Protein AF-Q1DFE3-F1 (afdb_monomer_lite)

pLDDT: mean 76.82, std 16.21, range [37.03, 97.44]

Radius of gyration: 37.81 Å; chains: 1; bounding box: 111×47×128 Å

Structure (mmCIF, N/CA/C/O backbone):
data_AF-Q1DFE3-F1
#
_entry.id   AF-Q1DFE3-F1
#
loop_
_atom_site.group_PDB
_atom_site.id
_atom_site.type_symbol
_atom_site.label_atom_id
_atom_site.label_alt_id
_atom_site.label_comp_id
_atom_site.label_asym_id
_atom_site.label_entity_id
_atom_site.label_seq_id
_atom_site.pdbx_PDB_ins_code
_atom_site.Cartn_x
_atom_site.Cartn_y
_atom_site.Cartn_z
_atom_site.occupancy
_atom_site.B_iso_or_equiv
_atom_site.auth_seq_id
_atom_site.auth_comp_id
_atom_site.auth_asym_id
_atom_site.auth_atom_id
_atom_site.pdbx_PDB_model_num
ATOM 1 N N . MET A 1 1 ? -80.113 33.475 77.892 1.00 47.50 1 MET A N 1
ATOM 2 C CA . MET A 1 1 ? -80.049 32.422 76.856 1.00 47.50 1 MET A CA 1
ATOM 3 C C . MET A 1 1 ? -79.658 33.087 75.543 1.00 47.50 1 MET A C 1
ATOM 5 O O . MET A 1 1 ? -80.508 33.726 74.956 1.00 47.50 1 MET A O 1
ATOM 9 N N . HIS A 1 2 ? -78.386 33.044 75.147 1.00 43.12 2 HIS A N 1
ATOM 10 C CA . HIS A 1 2 ? -77.943 32.973 73.747 1.00 43.12 2 HIS A CA 1
ATOM 11 C C . HIS A 1 2 ? -76.427 32.764 73.734 1.00 43.12 2 HIS A C 1
ATOM 13 O O . HIS A 1 2 ? -75.694 33.300 74.560 1.00 43.12 2 HIS A O 1
ATOM 19 N N . ARG A 1 3 ? -76.026 31.830 72.880 1.00 50.91 3 ARG A N 1
ATOM 20 C CA . ARG A 1 3 ? -74.822 31.005 72.931 1.00 50.91 3 ARG A CA 1
ATOM 21 C C . ARG A 1 3 ? -73.792 31.596 71.971 1.00 50.91 3 ARG A C 1
ATOM 23 O O . ARG A 1 3 ? -74.141 31.882 70.831 1.00 50.91 3 ARG A O 1
ATOM 30 N N . ALA A 1 4 ? -72.559 31.765 72.438 1.00 48.97 4 ALA A N 1
ATOM 31 C CA . ALA A 1 4 ? -71.426 32.191 71.627 1.00 48.97 4 ALA A CA 1
ATOM 32 C C . ALA A 1 4 ? -71.089 31.136 70.558 1.00 48.97 4 ALA A C 1
ATOM 34 O O . ALA A 1 4 ? -70.939 29.955 70.874 1.00 48.97 4 ALA A O 1
ATOM 35 N N . THR A 1 5 ? -70.965 31.570 69.305 1.00 55.56 5 THR A N 1
ATOM 36 C CA . THR A 1 5 ? -70.417 30.797 68.185 1.00 55.56 5 THR A CA 1
ATOM 37 C C . THR A 1 5 ? -68.931 31.115 68.058 1.00 55.56 5 THR A C 1
ATOM 39 O O . THR A 1 5 ? -68.564 32.226 67.684 1.00 55.56 5 THR A O 1
ATOM 42 N N . GLY A 1 6 ? -68.086 30.151 68.426 1.00 50.94 6 GLY A N 1
ATOM 43 C CA . GLY A 1 6 ? -66.645 30.193 68.195 1.00 50.94 6 GLY A CA 1
ATOM 44 C C . GLY A 1 6 ? -66.319 29.741 66.774 1.00 50.94 6 GLY A C 1
ATOM 45 O O . GLY A 1 6 ? -66.722 28.657 66.357 1.00 50.94 6 GLY A O 1
ATOM 46 N N . GLU A 1 7 ? -65.601 30.589 66.047 1.00 59.41 7 GLU A N 1
ATOM 47 C CA . GLU A 1 7 ? -65.085 30.355 64.702 1.00 59.41 7 GLU A CA 1
ATOM 48 C C . GLU A 1 7 ? -63.714 29.669 64.817 1.00 59.41 7 GLU A C 1
ATOM 50 O O . GLU A 1 7 ? -62.702 30.297 65.133 1.00 59.41 7 GLU A O 1
ATOM 55 N N . GLY A 1 8 ? -63.699 28.346 64.647 1.00 52.94 8 GLY A N 1
ATOM 56 C CA . GLY A 1 8 ? -62.481 27.544 64.571 1.00 52.94 8 GLY A CA 1
ATOM 57 C C . GLY A 1 8 ? -61.892 27.620 63.166 1.00 52.94 8 GLY A C 1
ATOM 58 O O . GLY A 1 8 ? -62.480 27.111 62.217 1.00 52.94 8 GLY A O 1
ATOM 59 N N . ARG A 1 9 ? -60.733 28.270 63.028 1.00 56.44 9 ARG A N 1
ATOM 60 C CA . ARG A 1 9 ? -59.886 28.171 61.835 1.00 56.44 9 ARG A CA 1
ATOM 61 C C . ARG A 1 9 ? -59.002 26.939 61.970 1.00 56.44 9 ARG A C 1
ATOM 63 O O . ARG A 1 9 ? -57.986 26.984 62.662 1.00 56.44 9 ARG A O 1
ATOM 70 N N . ASP A 1 10 ? -59.390 25.868 61.293 1.00 57.12 10 ASP A N 1
ATOM 71 C CA . ASP A 1 10 ? -58.549 24.692 61.118 1.00 57.12 10 ASP A CA 1
ATOM 72 C C . ASP A 1 10 ? -57.367 25.052 60.209 1.00 57.12 10 ASP A C 1
ATOM 74 O O . ASP A 1 10 ? -57.506 25.357 59.024 1.00 57.12 10 ASP A O 1
ATOM 78 N N . MET A 1 11 ? -56.178 25.083 60.808 1.00 58.53 11 MET A N 1
ATOM 79 C CA . MET A 1 11 ? -54.912 25.249 60.111 1.00 58.53 11 MET A CA 1
ATOM 80 C C . MET A 1 11 ? -54.560 23.916 59.445 1.00 58.53 11 MET A C 1
ATOM 82 O O . MET A 1 11 ? -53.974 23.026 60.061 1.00 58.53 11 MET A O 1
ATOM 86 N N . GLU A 1 12 ? -54.950 23.780 58.181 1.00 58.91 12 GLU A N 1
ATOM 87 C CA . GLU A 1 12 ? -54.598 22.659 57.315 1.00 58.91 12 GLU A CA 1
ATOM 88 C C . GLU A 1 12 ? -53.077 22.667 57.069 1.00 58.91 12 GLU A C 1
ATOM 90 O O . GLU A 1 12 ? -52.531 23.406 56.246 1.00 58.91 12 GLU A O 1
ATOM 95 N N . LEU A 1 13 ? -52.358 21.878 57.870 1.00 57.94 13 LEU A N 1
ATOM 96 C CA . LEU A 1 13 ? -50.926 21.632 57.732 1.00 57.94 13 LEU A CA 1
ATOM 97 C C . LEU A 1 13 ? -50.662 20.912 56.406 1.00 57.94 13 LEU A C 1
ATOM 99 O O . LEU A 1 13 ? -50.731 19.690 56.325 1.00 57.94 13 LEU A O 1
ATOM 103 N N . SER A 1 14 ? -50.328 21.688 55.374 1.00 58.38 14 SER A N 1
ATOM 104 C CA . SER A 1 14 ? -49.888 21.195 54.067 1.00 58.38 14 SER A CA 1
ATOM 105 C C . SER A 1 14 ? -48.695 20.225 54.212 1.00 58.38 14 SER A C 1
ATOM 107 O O . SER A 1 14 ? -47.586 20.653 54.564 1.00 58.38 14 SER A O 1
ATOM 109 N N . PRO A 1 15 ? -48.859 18.918 53.927 1.00 56.59 15 PRO A N 1
ATOM 110 C CA . PRO A 1 15 ? -47.791 17.934 54.043 1.00 56.59 15 PRO A CA 1
ATOM 111 C C . PRO A 1 15 ? -46.966 17.917 52.747 1.00 56.59 15 PRO A C 1
ATOM 113 O O . PRO A 1 15 ? -46.983 16.946 52.003 1.00 56.59 15 PRO A O 1
ATOM 116 N N . SER A 1 16 ? -46.257 19.006 52.435 1.00 57.22 16 SER A N 1
ATOM 117 C CA . SER A 1 16 ? -45.596 19.159 51.120 1.00 57.22 16 SER A CA 1
ATOM 118 C C . SER A 1 16 ? -44.054 19.108 51.147 1.00 57.22 16 SER A C 1
ATOM 120 O O . SER A 1 16 ? -43.412 18.934 50.117 1.00 57.22 16 SER A O 1
ATOM 122 N N . ARG A 1 17 ? -43.396 19.184 52.316 1.00 54.97 17 ARG A N 1
ATOM 123 C CA . ARG A 1 17 ? -41.919 19.335 52.364 1.00 54.97 17 ARG A CA 1
ATOM 124 C C . ARG A 1 17 ? -41.094 18.057 52.565 1.00 54.97 17 ARG A C 1
ATOM 126 O O . ARG A 1 17 ? -39.902 18.072 52.265 1.00 54.97 17 ARG A O 1
ATOM 133 N N . ARG A 1 18 ? -41.664 16.955 53.070 1.00 53.88 18 ARG A N 1
ATOM 134 C CA . ARG A 1 18 ? -40.893 15.714 53.338 1.00 53.88 18 ARG A CA 1
ATOM 135 C C . ARG A 1 18 ? -40.713 14.828 52.101 1.00 53.88 18 ARG A C 1
ATOM 137 O O . ARG A 1 18 ? -39.671 14.199 51.965 1.00 53.88 18 ARG A O 1
ATOM 144 N N . THR A 1 19 ? -41.673 14.834 51.183 1.00 56.59 19 THR A N 1
ATOM 145 C CA . THR A 1 19 ? -41.649 14.077 49.919 1.00 56.59 19 THR A CA 1
ATOM 146 C C . THR A 1 19 ? -40.651 14.639 48.901 1.00 56.59 19 THR A C 1
ATOM 148 O O . THR A 1 19 ? -40.038 13.873 48.163 1.00 56.59 19 THR A O 1
ATOM 151 N N . GLN A 1 20 ? -40.389 15.950 48.918 1.00 59.06 20 GLN A N 1
ATOM 152 C CA . GLN A 1 20 ? -39.507 16.605 47.940 1.00 59.06 20 GLN A CA 1
ATOM 153 C C . GLN A 1 20 ? -38.021 16.212 48.057 1.00 59.06 20 GLN A C 1
ATOM 155 O O . GLN A 1 20 ? -37.308 16.203 47.057 1.00 59.06 20 GLN A O 1
ATOM 160 N N . ARG A 1 21 ? -37.528 15.844 49.251 1.00 63.53 21 ARG A N 1
ATOM 161 C CA . ARG A 1 21 ? -36.105 15.486 49.440 1.00 63.53 21 ARG A CA 1
ATOM 162 C C . ARG A 1 21 ? -35.746 14.096 48.904 1.00 63.53 21 ARG A C 1
ATOM 164 O O . ARG A 1 21 ? -34.613 13.889 48.485 1.00 63.53 21 ARG A O 1
ATOM 171 N N . GLY A 1 22 ? -36.694 13.157 48.909 1.00 77.12 22 GLY A N 1
ATOM 172 C CA . GLY A 1 22 ? -36.479 11.810 48.369 1.00 77.12 22 GLY A CA 1
ATOM 173 C C . GLY A 1 22 ? -36.446 11.794 46.841 1.00 77.12 22 GLY A C 1
ATOM 174 O O . GLY A 1 22 ? -35.626 11.099 46.251 1.00 77.12 22 GLY A O 1
ATOM 175 N N . GLN A 1 23 ? -37.282 12.620 46.209 1.00 85.62 23 GLN A N 1
ATOM 176 C CA . GLN A 1 23 ? -37.365 12.715 44.753 1.00 85.62 23 GLN A CA 1
ATOM 177 C C . GLN A 1 23 ? -36.061 13.237 44.131 1.00 85.62 23 GLN A C 1
ATOM 179 O O . GLN A 1 23 ? -35.537 12.611 43.215 1.00 85.62 23 GLN A O 1
ATOM 184 N N . ALA A 1 24 ? -35.480 14.308 44.685 1.00 87.19 24 ALA A N 1
ATOM 185 C CA . ALA A 1 24 ? -34.228 14.876 44.176 1.00 87.19 24 ALA A CA 1
ATOM 186 C C . ALA A 1 24 ? -33.052 13.880 44.227 1.00 87.19 24 ALA A C 1
ATOM 188 O O . ALA A 1 24 ? -32.240 13.824 43.306 1.00 87.19 24 ALA A O 1
ATOM 189 N N . MET A 1 25 ? -32.975 13.055 45.279 1.00 89.31 25 MET A N 1
ATOM 190 C CA . MET A 1 25 ? -31.937 12.023 45.400 1.00 89.31 25 MET A CA 1
ATOM 191 C C . MET A 1 25 ? -32.106 10.911 44.363 1.00 89.31 25 MET A C 1
ATOM 193 O O . MET A 1 25 ? -31.117 10.450 43.799 1.00 89.31 25 MET A O 1
ATOM 197 N N . VAL A 1 26 ? -33.345 10.492 44.090 1.00 88.00 26 VAL A N 1
ATOM 198 C CA . VAL A 1 26 ? -33.634 9.473 43.070 1.00 88.00 26 VAL A CA 1
ATOM 199 C C . VAL A 1 26 ? -33.326 10.005 41.671 1.00 88.00 26 VAL A C 1
ATOM 201 O O . VAL A 1 26 ? -32.674 9.313 40.894 1.00 88.00 26 VAL A O 1
ATOM 204 N N . GLU A 1 27 ? -33.719 11.241 41.364 1.00 90.00 27 GLU A N 1
ATOM 205 C CA . GLU A 1 27 ? -33.415 11.885 40.081 1.00 90.00 27 GLU A CA 1
ATOM 206 C C . GLU A 1 27 ? -31.904 12.040 39.869 1.00 90.00 27 GLU A C 1
ATOM 208 O O . GLU A 1 27 ? -31.395 11.689 38.806 1.00 90.00 27 GLU A O 1
ATOM 213 N N . MET A 1 28 ? -31.162 12.472 40.895 1.00 92.12 28 MET A N 1
ATOM 214 C CA . MET A 1 28 ? -29.701 12.562 40.829 1.00 92.12 28 MET A CA 1
ATOM 215 C C . MET A 1 28 ? -29.045 11.179 40.676 1.00 92.12 28 MET A C 1
ATOM 217 O O . MET A 1 28 ? -28.108 11.019 39.890 1.00 92.12 28 MET A O 1
ATOM 221 N N . ALA A 1 29 ? -29.539 10.159 41.383 1.00 90.12 29 ALA A N 1
ATOM 222 C CA . ALA A 1 29 ? -29.017 8.797 41.282 1.00 90.12 29 ALA A CA 1
ATOM 223 C C . ALA A 1 29 ? -29.245 8.205 39.882 1.00 90.12 29 ALA A C 1
ATOM 225 O O . ALA A 1 29 ? -28.315 7.680 39.274 1.00 90.12 29 ALA A O 1
ATOM 226 N N . ILE A 1 30 ? -30.450 8.346 39.326 1.00 89.94 30 ILE A N 1
ATOM 227 C CA . ILE A 1 30 ? -30.759 7.887 37.966 1.00 89.94 30 ILE A CA 1
ATOM 228 C C . ILE A 1 30 ? -29.955 8.689 36.935 1.00 89.94 30 ILE A C 1
ATOM 230 O O . ILE A 1 30 ? -29.347 8.099 36.043 1.00 89.94 30 ILE A O 1
ATOM 234 N N . GLY A 1 31 ? -29.888 10.016 37.083 1.00 91.81 31 GLY A N 1
ATOM 235 C CA . GLY A 1 31 ? -29.124 10.891 36.195 1.00 91.81 31 GLY A CA 1
ATOM 236 C C . GLY A 1 31 ? -27.634 10.547 36.164 1.00 91.81 31 GLY A C 1
ATOM 237 O O . GLY A 1 31 ? -27.050 10.434 35.088 1.00 91.81 31 GLY A O 1
ATOM 238 N N . SER A 1 32 ? -27.024 10.305 37.328 1.00 92.69 32 SER A N 1
ATOM 239 C CA . SER A 1 32 ? -25.613 9.904 37.424 1.00 92.69 32 SER A CA 1
ATOM 240 C C . SER A 1 32 ? -25.343 8.520 36.828 1.00 92.69 32 SER A C 1
ATOM 242 O O . SER A 1 32 ? -24.349 8.357 36.124 1.00 92.69 32 SER A O 1
ATOM 244 N N . LEU A 1 33 ? -26.237 7.543 37.023 1.00 90.06 33 LEU A N 1
ATOM 245 C CA . LEU A 1 33 ? -26.124 6.224 36.389 1.00 90.06 33 LEU A CA 1
ATOM 246 C C . LEU A 1 33 ? -26.173 6.327 34.858 1.00 90.06 33 LEU A C 1
ATOM 248 O O . LEU A 1 33 ? -25.318 5.768 34.170 1.00 90.06 33 LEU A O 1
ATOM 252 N N . VAL A 1 34 ? -27.133 7.077 34.312 1.00 89.75 34 VAL A N 1
ATOM 253 C CA . VAL A 1 34 ? -27.238 7.296 32.859 1.00 89.75 34 VAL A CA 1
ATOM 254 C C . VAL A 1 34 ? -26.007 8.037 32.330 1.00 89.75 34 VAL A C 1
ATOM 256 O O . VAL A 1 34 ? -25.448 7.661 31.305 1.00 89.75 34 VAL A O 1
ATOM 259 N N . PHE A 1 35 ? -25.516 9.042 33.052 1.00 93.81 35 PHE A N 1
ATOM 260 C CA . PHE A 1 35 ? -24.324 9.778 32.645 1.00 93.81 35 PHE A CA 1
ATOM 261 C C . PHE A 1 35 ? -23.064 8.900 32.618 1.00 93.81 35 PHE A C 1
ATOM 263 O O . PHE A 1 35 ? -22.339 8.900 31.625 1.00 93.81 35 PHE A O 1
ATOM 270 N N . ILE A 1 36 ? -22.814 8.115 33.673 1.00 91.50 36 ILE A N 1
ATOM 271 C CA . ILE A 1 36 ? -21.646 7.222 33.755 1.00 91.50 36 ILE A CA 1
ATOM 272 C C . ILE A 1 36 ? -21.689 6.177 32.641 1.00 91.50 36 ILE A C 1
ATOM 274 O O . ILE A 1 36 ? -20.672 5.914 32.007 1.00 91.50 36 ILE A O 1
ATOM 278 N N . THR A 1 37 ? -22.860 5.598 32.375 1.00 89.69 37 THR A N 1
ATOM 279 C CA . THR A 1 37 ? -23.005 4.605 31.303 1.00 89.69 37 THR A CA 1
ATOM 280 C C . THR A 1 37 ? -22.711 5.207 29.930 1.00 89.69 37 THR A C 1
ATOM 282 O O . THR A 1 37 ? -21.924 4.630 29.182 1.00 89.69 37 THR A O 1
ATOM 285 N N . ILE A 1 38 ? -23.244 6.395 29.623 1.00 92.06 38 ILE A N 1
ATOM 286 C CA . ILE A 1 38 ? -22.916 7.121 28.384 1.00 92.06 38 ILE A CA 1
ATOM 287 C C . ILE A 1 38 ? -21.410 7.395 28.302 1.00 92.06 38 ILE A C 1
ATOM 289 O O . ILE A 1 38 ? -20.801 7.130 27.269 1.00 92.06 38 ILE A O 1
ATOM 293 N N . LEU A 1 39 ? -20.794 7.870 29.388 1.00 94.75 39 LEU A N 1
ATOM 294 C CA . LEU A 1 39 ? -19.363 8.167 29.428 1.00 94.75 39 LEU A CA 1
ATOM 295 C C . LEU A 1 39 ? -18.505 6.923 29.149 1.00 94.75 39 LEU A C 1
ATOM 297 O O . LEU A 1 39 ? -17.568 6.997 28.356 1.00 94.75 39 LEU A O 1
ATOM 301 N N . LEU A 1 40 ? -18.838 5.774 29.748 1.00 92.56 40 LEU A N 1
ATOM 302 C CA . LEU A 1 40 ? -18.137 4.510 29.504 1.00 92.56 40 LEU A CA 1
ATOM 303 C C . LEU A 1 40 ? -18.235 4.081 28.037 1.00 92.56 40 LEU A C 1
ATOM 305 O O . LEU A 1 40 ? -17.229 3.696 27.444 1.00 92.56 40 LEU A O 1
ATOM 309 N N . PHE A 1 41 ? -19.417 4.189 27.423 1.00 91.44 41 PHE A N 1
ATOM 310 C CA . PHE A 1 41 ? -19.575 3.880 26.002 1.00 91.44 41 PHE A CA 1
ATOM 311 C C . PHE A 1 41 ? -18.790 4.842 25.111 1.00 91.44 41 PHE A C 1
ATOM 313 O O . PHE A 1 41 ? -18.139 4.394 24.171 1.00 91.44 41 PHE A O 1
ATOM 320 N N . VAL A 1 42 ? -18.800 6.143 25.413 1.00 95.56 42 VAL A N 1
ATOM 321 C CA . VAL A 1 42 ? -18.033 7.143 24.656 1.00 95.56 42 VAL A CA 1
ATOM 322 C C . VAL A 1 42 ? -16.537 6.838 24.712 1.00 95.56 42 VAL A C 1
ATOM 324 O O . VAL A 1 42 ? -15.891 6.811 23.666 1.00 95.56 42 VAL A O 1
ATOM 327 N N . ILE A 1 43 ? -15.993 6.544 25.898 1.00 95.31 43 ILE A N 1
ATOM 328 C CA . ILE A 1 43 ? -14.582 6.157 26.049 1.00 95.31 43 ILE A CA 1
ATOM 329 C C . ILE A 1 43 ? -14.301 4.871 25.261 1.00 95.31 43 ILE A C 1
ATOM 331 O O . ILE A 1 43 ? -13.347 4.824 24.491 1.00 95.31 43 ILE A O 1
ATOM 335 N N . HIS A 1 44 ? -15.157 3.854 25.379 1.00 92.88 44 HIS A N 1
ATOM 336 C CA . HIS A 1 44 ? -14.992 2.588 24.663 1.00 92.88 44 HIS A CA 1
ATOM 337 C C . HIS A 1 44 ? -14.967 2.774 23.137 1.00 92.88 44 HIS A C 1
ATOM 339 O O . HIS A 1 44 ? -14.076 2.254 22.470 1.00 92.88 44 HIS A O 1
ATOM 345 N N . PHE A 1 45 ? -15.897 3.547 22.567 1.00 92.81 45 PHE A N 1
ATOM 346 C CA . PHE A 1 45 ? -15.926 3.805 21.124 1.00 92.81 45 PHE A CA 1
ATOM 347 C C . PHE A 1 45 ? -14.761 4.680 20.651 1.00 92.81 45 PHE A C 1
ATOM 349 O O . PHE A 1 45 ? -14.262 4.473 19.542 1.00 92.81 45 PHE A O 1
ATOM 356 N N . ALA A 1 46 ? -14.299 5.624 21.476 1.00 95.94 46 ALA A N 1
ATOM 357 C CA . ALA A 1 46 ? -13.102 6.405 21.181 1.00 95.94 46 ALA A CA 1
ATOM 358 C C . ALA A 1 46 ? -11.859 5.506 21.101 1.00 95.94 46 ALA A C 1
ATOM 360 O O . ALA A 1 46 ? -11.070 5.627 20.166 1.00 95.94 46 ALA A O 1
ATOM 361 N N . GLU A 1 47 ? -11.727 4.548 22.020 1.00 94.81 47 GLU A N 1
ATOM 362 C CA . GLU A 1 47 ? -10.639 3.567 22.012 1.00 94.81 47 GLU A CA 1
ATOM 363 C C . GLU A 1 47 ? -10.699 2.636 20.795 1.00 94.81 47 GLU A C 1
ATOM 365 O O . GLU A 1 47 ? -9.687 2.445 20.124 1.00 94.81 47 GLU A O 1
ATOM 370 N N . VAL A 1 48 ? -11.884 2.118 20.449 1.00 93.19 48 VAL A N 1
ATOM 371 C CA . VAL A 1 48 ? -12.084 1.318 19.224 1.00 93.19 48 VAL A CA 1
ATOM 372 C C . VAL A 1 48 ? -11.676 2.116 17.980 1.00 93.19 48 VAL A C 1
ATOM 374 O O . VAL A 1 48 ? -11.001 1.587 17.098 1.00 93.19 48 VAL A O 1
ATOM 377 N N . SER A 1 49 ? -12.046 3.399 17.918 1.00 93.00 49 SER A N 1
ATOM 378 C CA . SER A 1 49 ? -11.720 4.276 16.788 1.00 93.00 49 SER A CA 1
ATOM 379 C C . SER A 1 49 ? -10.214 4.525 16.689 1.00 93.00 49 SER A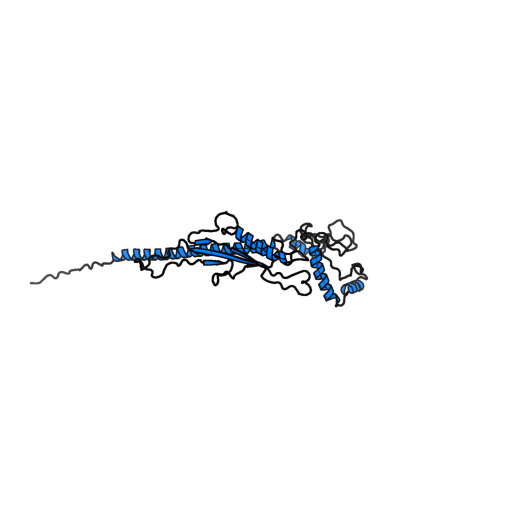 C 1
ATOM 381 O O . SER A 1 49 ? -9.640 4.365 15.614 1.00 93.00 49 SER A O 1
ATOM 383 N N . PHE A 1 50 ? -9.552 4.832 17.807 1.00 94.44 50 PHE A N 1
ATOM 384 C CA . PHE A 1 50 ? -8.098 4.994 17.859 1.00 94.44 50 PHE A CA 1
ATOM 385 C C . PHE A 1 50 ? -7.367 3.729 17.390 1.00 94.44 50 PHE A C 1
ATOM 387 O O . PHE A 1 50 ? -6.464 3.799 16.557 1.00 94.44 50 PHE A O 1
ATOM 394 N N . LEU A 1 51 ? -7.797 2.562 17.873 1.00 93.31 51 LEU A N 1
ATOM 395 C CA . LEU A 1 51 ? -7.200 1.286 17.491 1.00 93.31 51 LEU A CA 1
ATOM 396 C C . LEU A 1 51 ? -7.432 0.954 16.017 1.00 93.31 51 LEU A C 1
ATOM 398 O O . LEU A 1 51 ? -6.521 0.451 15.366 1.00 93.31 51 LEU A O 1
ATOM 402 N N . SER A 1 52 ? -8.597 1.293 15.458 1.00 94.56 52 SER A N 1
ATOM 403 C CA . SER A 1 52 ? -8.847 1.101 14.025 1.00 94.56 52 SER A CA 1
ATOM 404 C C . SER A 1 52 ? -7.858 1.875 13.156 1.00 94.56 52 SER A C 1
ATOM 406 O O . SER A 1 52 ? -7.314 1.305 12.217 1.00 94.56 52 SER A O 1
ATOM 408 N N . VAL A 1 53 ? -7.522 3.113 13.540 1.00 95.62 53 VAL A N 1
ATOM 409 C CA . VAL A 1 53 ? -6.515 3.921 12.840 1.00 95.62 53 VAL A CA 1
ATOM 410 C C . VAL A 1 53 ? -5.147 3.247 12.888 1.00 95.62 53 VAL A C 1
ATOM 412 O O . VAL A 1 53 ? -4.459 3.219 11.875 1.00 95.62 53 VAL A O 1
ATOM 415 N N . LYS A 1 54 ? -4.763 2.646 14.020 1.00 95.44 54 LYS A N 1
ATOM 416 C CA . LYS A 1 54 ? -3.490 1.916 14.135 1.00 95.44 54 LYS A CA 1
ATOM 417 C C . LYS A 1 54 ? -3.432 0.655 13.279 1.00 95.44 54 LYS A C 1
ATOM 419 O O . LYS A 1 54 ? -2.395 0.369 12.688 1.00 95.44 54 LYS A O 1
ATOM 424 N N . VAL A 1 55 ? -4.541 -0.071 13.158 1.00 96.44 55 VAL A N 1
ATOM 425 C CA . VAL A 1 55 ? -4.634 -1.220 12.245 1.00 96.44 55 VAL A CA 1
ATOM 426 C C . VAL A 1 55 ? -4.549 -0.754 10.783 1.00 96.44 55 VAL A C 1
ATOM 428 O O . VAL A 1 55 ? -3.850 -1.373 9.981 1.00 96.44 55 VAL A O 1
ATOM 431 N N . THR A 1 56 ? -5.197 0.360 10.424 1.00 97.00 56 THR A N 1
ATOM 432 C CA . THR A 1 56 ? -5.076 0.961 9.084 1.00 97.00 56 THR A CA 1
ATOM 433 C C . THR A 1 56 ? -3.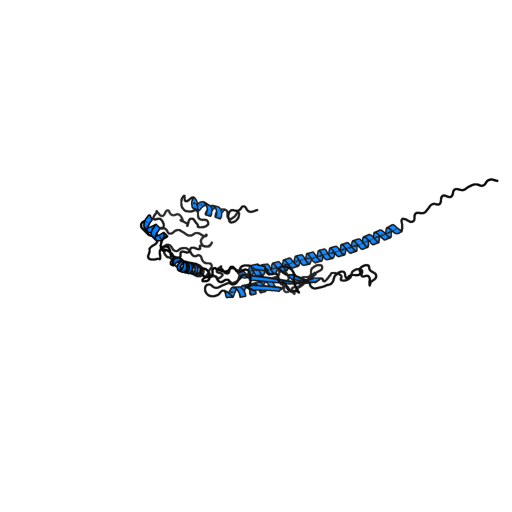651 1.443 8.798 1.00 97.00 56 THR A C 1
ATOM 435 O O . THR A 1 56 ? -3.138 1.190 7.711 1.00 97.00 56 THR A O 1
ATOM 438 N N . GLU A 1 57 ? -2.992 2.083 9.768 1.00 96.62 57 GLU A N 1
ATOM 439 C CA . GLU A 1 57 ? -1.595 2.531 9.681 1.00 96.62 57 GLU A CA 1
ATOM 440 C C . GLU A 1 57 ? -0.659 1.351 9.385 1.00 96.62 57 GLU A C 1
ATOM 442 O O . GLU A 1 57 ? 0.172 1.447 8.485 1.00 96.62 57 GLU A O 1
ATOM 447 N N . ALA A 1 58 ? -0.847 0.210 10.058 1.00 96.50 58 ALA A N 1
ATOM 448 C CA . ALA A 1 58 ? -0.054 -0.998 9.831 1.00 96.50 58 ALA A CA 1
ATOM 449 C C . ALA A 1 58 ? -0.197 -1.540 8.396 1.00 96.50 58 ALA A C 1
ATOM 451 O O . ALA A 1 58 ? 0.804 -1.813 7.731 1.00 96.50 58 ALA A O 1
ATOM 452 N N . ALA A 1 59 ? -1.430 -1.642 7.885 1.00 97.19 59 ALA A N 1
ATOM 453 C CA . ALA A 1 59 ? -1.674 -2.074 6.506 1.00 97.19 59 ALA A CA 1
ATOM 454 C C . ALA A 1 59 ? -1.110 -1.082 5.474 1.00 97.19 59 ALA A C 1
ATOM 456 O O . ALA A 1 59 ? -0.530 -1.495 4.472 1.00 97.19 59 ALA A O 1
ATOM 457 N N . HIS A 1 60 ? -1.264 0.221 5.719 1.00 96.81 60 HIS A N 1
ATOM 458 C CA . HIS A 1 60 ? -0.757 1.268 4.835 1.00 96.81 60 HIS A CA 1
ATOM 459 C C . HIS A 1 60 ? 0.776 1.321 4.833 1.00 96.81 60 HIS A C 1
ATOM 461 O O . HIS A 1 60 ? 1.388 1.496 3.785 1.00 96.81 60 HIS A O 1
ATOM 467 N N . SER A 1 61 ? 1.408 1.122 5.991 1.00 96.19 61 SER A N 1
ATOM 468 C CA . SER A 1 61 ? 2.863 1.037 6.106 1.00 96.19 61 SER A CA 1
ATOM 469 C C . SER A 1 61 ? 3.421 -0.123 5.292 1.00 96.19 61 SER A C 1
ATOM 471 O O . SER A 1 61 ? 4.404 0.074 4.592 1.00 96.19 61 SER A O 1
ATOM 473 N N . ALA A 1 62 ? 2.795 -1.302 5.354 1.00 96.12 62 ALA A N 1
ATOM 474 C CA . ALA A 1 62 ? 3.217 -2.453 4.556 1.00 96.12 62 ALA A CA 1
ATOM 475 C C . ALA A 1 62 ? 3.112 -2.165 3.050 1.00 96.12 62 ALA A C 1
ATOM 477 O O . ALA A 1 62 ? 4.006 -2.476 2.270 1.00 96.12 62 ALA A O 1
ATOM 478 N N . LEU A 1 63 ? 2.026 -1.508 2.649 1.00 94.19 63 LEU A N 1
ATOM 479 C CA . LEU A 1 63 ? 1.770 -1.135 1.264 1.00 94.19 63 LEU A CA 1
ATOM 480 C C . LEU A 1 63 ? 2.772 -0.096 0.731 1.00 94.19 63 LEU A C 1
ATOM 482 O O . LEU A 1 63 ? 3.182 -0.202 -0.420 1.00 94.19 63 LEU A O 1
ATOM 486 N N . LEU A 1 64 ? 3.203 0.861 1.559 1.00 92.81 64 LEU A N 1
ATOM 487 C CA . LEU A 1 64 ? 4.261 1.820 1.212 1.00 92.81 64 LEU A CA 1
ATOM 488 C C . LEU A 1 64 ? 5.674 1.224 1.256 1.00 92.81 64 LEU A C 1
ATOM 490 O O . LEU A 1 64 ? 6.573 1.742 0.602 1.00 92.81 64 LEU A O 1
ATOM 494 N N . GLU A 1 65 ? 5.888 0.173 2.043 1.00 92.56 65 GLU A N 1
ATOM 495 C CA . GLU A 1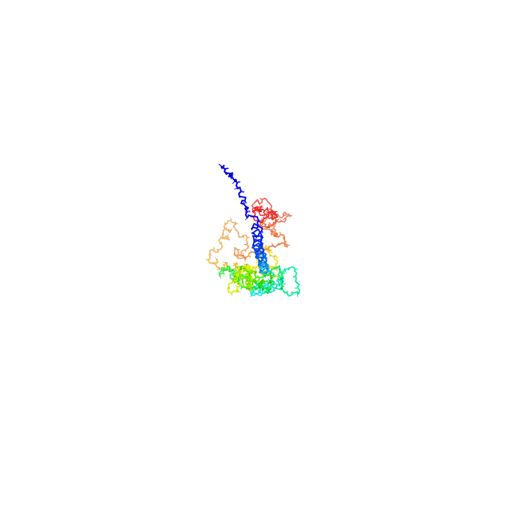 65 ? 7.188 -0.486 2.185 1.00 92.56 65 GLU A CA 1
ATOM 496 C C . GLU A 1 65 ? 7.468 -1.463 1.046 1.00 92.56 65 GLU A C 1
ATOM 498 O O . GLU A 1 65 ? 8.616 -1.611 0.633 1.00 92.56 65 GLU A O 1
ATOM 503 N N . ALA A 1 66 ? 6.430 -2.082 0.484 1.00 91.06 66 ALA A N 1
ATOM 504 C CA . ALA A 1 66 ? 6.602 -3.080 -0.560 1.00 91.06 66 ALA A CA 1
ATOM 505 C C . ALA A 1 66 ? 7.376 -2.589 -1.805 1.00 91.06 66 ALA A C 1
ATOM 507 O O . ALA A 1 66 ? 8.252 -3.333 -2.252 1.00 91.06 66 ALA A O 1
ATOM 508 N N . PRO A 1 67 ? 7.169 -1.359 -2.328 1.00 86.69 67 PRO A N 1
ATOM 509 C CA . PRO A 1 67 ? 7.997 -0.805 -3.404 1.00 86.69 67 PRO A CA 1
ATOM 510 C C . PRO A 1 67 ? 9.466 -0.563 -3.028 1.00 86.69 67 PRO A C 1
ATOM 512 O O . PRO A 1 67 ? 10.296 -0.368 -3.907 1.00 86.69 67 PRO A O 1
ATOM 515 N N . GLY A 1 68 ? 9.809 -0.572 -1.735 1.00 87.12 68 GLY A N 1
ATOM 516 C CA . GLY A 1 68 ? 11.193 -0.503 -1.259 1.00 87.12 68 GLY A CA 1
ATOM 517 C C . GLY A 1 68 ? 11.972 -1.811 -1.435 1.00 87.12 68 GLY A C 1
ATOM 518 O O . GLY A 1 68 ? 13.179 -1.852 -1.192 1.00 87.12 68 GLY A O 1
ATOM 519 N N . HIS A 1 69 ? 11.306 -2.890 -1.846 1.00 87.88 69 HIS A N 1
ATOM 520 C CA . HIS A 1 69 ? 11.934 -4.157 -2.197 1.00 87.88 69 HIS A CA 1
ATOM 521 C C . HIS A 1 69 ? 12.025 -4.329 -3.717 1.00 87.88 69 HIS A C 1
ATOM 523 O O . HIS A 1 69 ? 11.383 -3.629 -4.492 1.00 87.88 69 HIS A O 1
ATOM 529 N N . LYS A 1 70 ? 12.819 -5.310 -4.156 1.00 85.75 70 LYS A N 1
ATOM 530 C CA . LYS A 1 70 ? 12.923 -5.664 -5.574 1.00 85.75 70 LYS A CA 1
ATOM 531 C C . LYS A 1 70 ? 11.592 -6.233 -6.069 1.00 85.75 70 LYS A C 1
ATOM 533 O O . LYS A 1 70 ? 11.154 -7.265 -5.562 1.00 85.75 70 LYS A O 1
ATOM 538 N N . LEU A 1 71 ? 10.988 -5.586 -7.063 1.00 84.25 71 LEU A N 1
ATOM 539 C CA . LEU A 1 71 ? 9.681 -5.975 -7.608 1.00 84.25 71 LEU A CA 1
ATOM 540 C C . LEU A 1 71 ? 9.806 -6.833 -8.868 1.00 84.25 71 LEU A C 1
ATOM 542 O O . LEU A 1 71 ? 9.004 -7.734 -9.097 1.00 84.25 71 LEU A O 1
ATOM 546 N N . HIS A 1 72 ? 10.842 -6.597 -9.665 1.00 80.81 72 HIS A N 1
ATOM 547 C CA . HIS A 1 72 ? 11.112 -7.355 -10.877 1.00 80.81 72 HIS A CA 1
ATOM 548 C C . HIS A 1 72 ? 12.604 -7.330 -11.221 1.00 80.81 72 HIS A C 1
ATOM 550 O O . HIS A 1 72 ? 13.413 -6.646 -10.595 1.00 80.81 72 HIS A O 1
ATOM 556 N N . GLU A 1 73 ? 12.972 -8.130 -12.208 1.00 79.38 73 GLU A N 1
ATOM 557 C CA . GLU A 1 73 ? 14.275 -8.171 -12.849 1.00 79.38 73 GLU A CA 1
ATOM 558 C C . GLU A 1 73 ? 14.039 -8.236 -14.353 1.00 79.38 73 GLU A C 1
ATOM 560 O O . GLU A 1 73 ? 13.698 -9.288 -14.901 1.00 79.38 73 GLU A O 1
ATOM 565 N N . TRP A 1 74 ? 14.174 -7.100 -15.032 1.00 74.88 74 TRP A N 1
ATOM 566 C CA . TRP A 1 74 ? 14.038 -7.084 -16.481 1.00 74.88 74 TRP A CA 1
ATOM 567 C C . TRP A 1 74 ? 15.273 -7.737 -17.129 1.00 74.88 74 TRP A C 1
ATOM 569 O O . TRP A 1 74 ? 16.397 -7.504 -16.677 1.00 74.88 74 TRP A O 1
ATOM 579 N N . PRO A 1 75 ? 15.123 -8.545 -18.196 1.00 73.81 75 PRO A N 1
ATOM 580 C CA . PRO A 1 75 ? 13.881 -8.938 -18.879 1.00 73.81 75 PRO A CA 1
ATOM 581 C C . PRO A 1 75 ? 13.229 -10.224 -18.341 1.00 73.81 75 PRO A C 1
ATOM 583 O O . PRO A 1 75 ? 12.238 -10.694 -18.898 1.00 73.81 75 PRO A O 1
ATOM 586 N N . ASN A 1 76 ? 13.811 -10.851 -17.322 1.00 68.00 76 ASN A N 1
ATOM 587 C CA . ASN A 1 76 ? 13.645 -12.284 -17.105 1.00 68.00 76 ASN A CA 1
ATOM 588 C C . ASN A 1 76 ? 12.596 -12.666 -16.054 1.00 68.00 76 ASN A C 1
ATOM 590 O O . ASN A 1 76 ? 12.057 -13.769 -16.157 1.00 68.00 76 ASN A O 1
ATOM 594 N N . ASP A 1 77 ? 12.289 -11.820 -15.064 1.00 74.62 77 ASP A N 1
ATOM 595 C CA . ASP A 1 77 ? 11.467 -12.258 -13.931 1.00 74.62 77 ASP A CA 1
ATOM 596 C C . ASP A 1 77 ? 10.655 -11.146 -13.245 1.00 74.62 77 ASP A C 1
ATOM 598 O O . ASP A 1 77 ? 11.190 -10.132 -12.811 1.00 74.62 77 ASP A O 1
ATOM 602 N N . SER A 1 78 ? 9.350 -11.371 -13.087 1.00 72.62 78 SER A N 1
ATOM 603 C CA . SER A 1 78 ? 8.427 -10.521 -12.319 1.00 72.62 78 SER A CA 1
ATOM 604 C C . SER A 1 78 ? 7.939 -11.189 -11.026 1.00 72.62 78 SER A C 1
ATOM 606 O O . SER A 1 78 ? 7.076 -10.643 -10.346 1.00 72.62 78 SER A O 1
ATOM 608 N N . SER A 1 79 ? 8.463 -12.372 -10.684 1.00 77.25 79 SER A N 1
ATOM 609 C CA . SER A 1 79 ? 8.170 -13.099 -9.443 1.00 77.25 79 SER A CA 1
ATOM 610 C C . SER A 1 79 ? 8.637 -12.416 -8.145 1.00 77.25 79 SER A C 1
ATOM 612 O O . SER A 1 79 ? 8.001 -12.650 -7.114 1.00 77.25 79 SER A O 1
ATOM 614 N N . PRO A 1 80 ? 9.681 -11.553 -8.124 1.00 85.94 80 PRO A N 1
ATOM 615 C CA . PRO A 1 80 ? 10.117 -10.914 -6.882 1.00 85.94 80 PRO A CA 1
ATOM 616 C C . PRO A 1 80 ? 9.045 -10.051 -6.202 1.00 85.94 80 PRO A C 1
ATOM 618 O O . PRO A 1 80 ? 9.088 -9.901 -4.981 1.00 85.94 80 PRO A O 1
ATOM 621 N N . SER A 1 81 ? 8.057 -9.542 -6.944 1.00 85.19 81 SER A N 1
ATOM 622 C CA . SER A 1 81 ? 6.965 -8.713 -6.416 1.00 85.19 81 SER A CA 1
ATOM 623 C C . SER A 1 81 ? 6.093 -9.433 -5.384 1.00 85.19 81 SER A C 1
ATOM 625 O O . SER A 1 81 ? 5.693 -8.822 -4.391 1.00 85.19 81 SER A O 1
ATOM 627 N N . SER A 1 82 ? 5.842 -10.738 -5.543 1.00 88.19 82 SER A N 1
ATOM 628 C CA . SER A 1 82 ? 5.078 -11.506 -4.554 1.00 88.19 82 SER A CA 1
ATOM 629 C C . SER A 1 82 ? 5.859 -11.640 -3.246 1.00 88.19 82 SER A C 1
ATOM 631 O O . SER A 1 82 ? 5.316 -11.411 -2.166 1.00 88.19 82 SER A O 1
ATOM 633 N N . ALA A 1 83 ? 7.162 -11.923 -3.342 1.00 90.44 83 ALA A N 1
ATOM 634 C CA . ALA A 1 83 ? 8.049 -12.003 -2.188 1.00 90.44 83 ALA A CA 1
ATOM 635 C C . ALA A 1 83 ? 8.235 -10.633 -1.512 1.00 90.44 83 ALA A C 1
ATOM 637 O O . ALA A 1 83 ? 8.325 -10.566 -0.288 1.00 90.44 83 ALA A O 1
ATOM 638 N N . ALA A 1 84 ? 8.272 -9.546 -2.286 1.00 90.69 84 ALA A N 1
ATOM 639 C CA . ALA A 1 84 ? 8.291 -8.178 -1.776 1.00 90.69 84 ALA A CA 1
ATOM 640 C C . ALA A 1 84 ? 7.026 -7.858 -0.970 1.00 90.69 84 ALA A C 1
ATOM 642 O O . ALA A 1 84 ? 7.128 -7.356 0.149 1.00 90.69 84 ALA A O 1
ATOM 643 N N . ALA A 1 85 ? 5.849 -8.206 -1.497 1.00 92.69 85 ALA A N 1
ATOM 644 C CA . ALA A 1 85 ? 4.579 -8.033 -0.800 1.00 92.69 85 ALA A CA 1
ATOM 645 C C . ALA A 1 85 ? 4.553 -8.813 0.521 1.00 92.69 85 ALA A C 1
ATOM 647 O O . ALA A 1 85 ? 4.254 -8.247 1.572 1.00 92.69 85 ALA A O 1
ATOM 648 N N . GLU A 1 86 ? 4.906 -10.099 0.485 1.00 94.25 86 GLU A N 1
ATOM 649 C CA . GLU A 1 86 ? 4.921 -10.955 1.673 1.00 94.25 86 GLU A CA 1
ATOM 650 C C . GLU A 1 86 ? 5.887 -10.438 2.744 1.00 94.25 86 GLU A C 1
ATOM 652 O O . GLU A 1 86 ? 5.518 -10.373 3.919 1.00 94.25 86 GLU A O 1
ATOM 657 N N . ARG A 1 87 ? 7.099 -10.024 2.348 1.00 95.12 87 ARG A N 1
ATOM 658 C CA . ARG A 1 87 ? 8.098 -9.449 3.262 1.00 95.12 87 ARG A CA 1
ATOM 659 C C . ARG A 1 87 ? 7.615 -8.150 3.886 1.00 95.12 87 ARG A C 1
ATOM 661 O O . ARG A 1 87 ? 7.648 -8.040 5.104 1.00 95.12 87 ARG A O 1
ATOM 668 N N . ALA A 1 88 ? 7.070 -7.230 3.094 1.00 95.12 88 ALA A N 1
ATOM 669 C CA . ALA A 1 88 ? 6.530 -5.979 3.617 1.00 95.12 88 ALA A CA 1
ATOM 670 C C . ALA A 1 88 ? 5.383 -6.216 4.616 1.00 95.12 88 ALA A C 1
ATOM 672 O O . ALA A 1 88 ? 5.285 -5.540 5.639 1.00 95.12 88 ALA A O 1
ATOM 673 N N . GLY A 1 89 ? 4.540 -7.226 4.367 1.00 96.19 89 GLY A N 1
ATOM 674 C CA . GLY A 1 89 ? 3.516 -7.658 5.317 1.00 96.19 89 GLY A CA 1
ATOM 675 C C . GLY A 1 89 ? 4.104 -8.193 6.627 1.00 96.19 89 GLY A C 1
ATOM 676 O O . GLY A 1 89 ? 3.638 -7.821 7.703 1.00 96.19 89 GLY A O 1
ATOM 677 N N . GLN A 1 90 ? 5.141 -9.032 6.554 1.00 95.69 90 GLN A N 1
ATOM 678 C CA . GLN A 1 90 ? 5.831 -9.572 7.732 1.00 95.69 90 GLN A CA 1
ATOM 679 C C . GLN A 1 90 ? 6.543 -8.475 8.534 1.00 95.69 90 GLN A C 1
ATOM 681 O O . GLN A 1 90 ? 6.400 -8.422 9.757 1.00 95.69 90 GLN A O 1
ATOM 686 N N . ASP A 1 91 ? 7.252 -7.575 7.857 1.00 94.81 91 ASP A N 1
ATOM 687 C CA . ASP A 1 91 ? 7.980 -6.470 8.477 1.00 94.81 91 ASP A CA 1
ATOM 688 C C . ASP A 1 91 ? 7.019 -5.497 9.164 1.00 94.81 91 ASP A C 1
ATOM 690 O O . ASP A 1 91 ? 7.230 -5.130 10.324 1.00 94.81 91 ASP A O 1
ATOM 694 N N . ALA A 1 92 ? 5.894 -5.167 8.524 1.00 95.44 92 ALA A N 1
ATOM 695 C CA . ALA A 1 92 ? 4.840 -4.378 9.149 1.00 95.44 92 ALA A CA 1
ATOM 696 C C . ALA A 1 92 ? 4.177 -5.112 10.327 1.00 95.44 92 ALA A C 1
ATOM 698 O O . ALA A 1 92 ? 3.954 -4.503 11.371 1.00 95.44 92 ALA A O 1
ATOM 699 N N . ALA A 1 93 ? 3.902 -6.416 10.223 1.00 94.06 93 ALA A N 1
ATOM 700 C CA . ALA A 1 93 ? 3.349 -7.186 11.339 1.00 94.06 93 ALA A CA 1
ATOM 701 C C . ALA A 1 93 ? 4.288 -7.178 12.557 1.00 94.06 93 ALA A C 1
ATOM 703 O O . ALA A 1 93 ? 3.830 -7.036 13.690 1.00 94.06 93 ALA A O 1
ATOM 704 N N . MET A 1 94 ? 5.601 -7.283 12.333 1.00 91.44 94 MET A N 1
ATOM 705 C CA . MET A 1 94 ? 6.601 -7.188 13.397 1.00 91.44 94 MET A CA 1
ATOM 706 C C . MET A 1 94 ? 6.703 -5.772 13.970 1.00 91.44 94 MET A C 1
ATOM 708 O O . MET A 1 94 ? 6.760 -5.621 15.191 1.00 91.44 94 MET A O 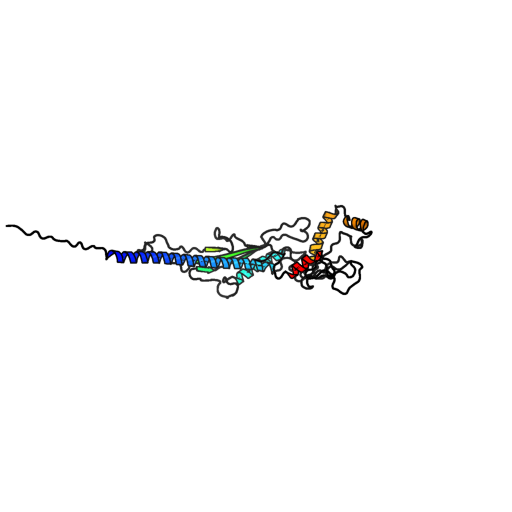1
ATOM 712 N N . ARG A 1 95 ? 6.703 -4.747 13.107 1.00 92.19 95 ARG A N 1
ATOM 713 C CA . ARG A 1 95 ? 6.830 -3.333 13.491 1.00 92.19 95 ARG A CA 1
ATOM 714 C C . ARG A 1 95 ? 5.617 -2.817 14.259 1.00 92.19 95 ARG A C 1
ATOM 716 O O . ARG A 1 95 ? 5.794 -2.021 15.162 1.00 92.19 95 ARG A O 1
ATOM 723 N N . TYR A 1 96 ? 4.411 -3.274 13.922 1.00 93.38 96 TYR A N 1
ATOM 724 C CA . TYR A 1 96 ? 3.154 -2.830 14.537 1.00 93.38 96 TYR A CA 1
ATOM 725 C C . TYR A 1 96 ? 2.579 -3.837 15.540 1.00 93.38 96 TYR A C 1
ATOM 727 O O . TYR A 1 96 ? 1.414 -3.719 15.927 1.00 93.38 96 TYR A O 1
ATOM 735 N N . ARG A 1 97 ? 3.355 -4.838 15.978 1.00 91.50 97 ARG A N 1
ATOM 736 C CA . ARG A 1 97 ? 2.858 -5.886 16.888 1.00 91.50 97 ARG A CA 1
ATOM 737 C C . ARG A 1 97 ? 2.300 -5.331 18.201 1.00 91.50 97 ARG A C 1
ATOM 739 O O . ARG A 1 97 ? 1.386 -5.911 18.774 1.00 91.50 97 ARG A O 1
ATOM 746 N N . ASP A 1 98 ? 2.852 -4.220 18.675 1.00 90.88 98 ASP A N 1
ATOM 747 C CA . ASP A 1 98 ? 2.435 -3.460 19.852 1.00 90.88 98 ASP A CA 1
ATOM 748 C C . ASP A 1 98 ? 1.700 -2.166 19.464 1.00 90.88 98 ASP A C 1
ATOM 750 O O . ASP A 1 98 ? 1.630 -1.241 20.260 1.00 90.88 98 ASP A O 1
ATOM 754 N N . PHE A 1 99 ? 1.112 -2.117 18.262 1.00 92.50 99 PHE A N 1
ATOM 755 C CA . PHE A 1 99 ? 0.341 -1.008 17.678 1.00 92.50 99 PHE A CA 1
ATOM 756 C C . PHE A 1 99 ? 1.052 0.361 17.701 1.00 92.50 99 PHE A C 1
ATOM 758 O O . PHE A 1 99 ? 0.400 1.405 17.571 1.00 92.50 99 PHE A O 1
ATOM 765 N N . ASP A 1 100 ? 2.380 0.368 17.818 1.00 89.38 100 ASP A N 1
ATOM 766 C CA . ASP A 1 100 ? 3.226 1.552 17.717 1.00 89.38 100 ASP A CA 1
ATOM 767 C C . ASP A 1 100 ? 4.372 1.302 16.731 1.00 89.38 100 ASP A C 1
ATOM 769 O O . ASP A 1 100 ? 5.200 0.425 16.921 1.00 89.38 100 ASP A O 1
ATOM 773 N N . SER A 1 101 ? 4.459 2.117 15.680 1.00 85.44 101 SER A N 1
ATOM 774 C CA . SER A 1 101 ? 5.524 2.014 14.680 1.00 85.44 101 SER A CA 1
ATOM 775 C C . SER A 1 101 ? 6.891 2.477 15.181 1.00 85.44 101 SER A C 1
ATOM 777 O O . SER A 1 101 ? 7.905 2.230 14.526 1.00 85.44 101 SER A O 1
ATOM 779 N N . ARG A 1 102 ? 6.935 3.192 16.312 1.00 84.38 102 ARG A N 1
ATOM 780 C CA . ARG A 1 102 ? 8.134 3.889 16.794 1.00 84.38 102 ARG A CA 1
ATOM 781 C C . ARG A 1 102 ? 8.920 3.106 17.828 1.00 84.38 102 ARG A C 1
ATOM 783 O O . ARG A 1 102 ? 10.105 3.382 18.019 1.00 84.38 102 ARG A O 1
ATOM 790 N N . THR A 1 103 ? 8.271 2.189 18.530 1.00 76.19 103 THR A N 1
ATOM 791 C CA . THR A 1 103 ? 8.894 1.427 19.601 1.00 76.19 103 THR A CA 1
ATOM 792 C C . THR A 1 103 ? 8.667 -0.045 19.336 1.00 76.19 103 THR A C 1
ATOM 794 O O . THR A 1 103 ? 7.549 -0.514 19.326 1.00 76.19 103 THR A O 1
ATOM 797 N N . THR A 1 104 ? 9.737 -0.801 19.106 1.00 64.06 104 THR A N 1
ATOM 798 C CA . THR A 1 104 ? 9.641 -2.261 19.056 1.00 64.06 104 THR A CA 1
ATOM 799 C C . THR A 1 104 ? 9.922 -2.779 20.453 1.00 64.06 104 THR A C 1
ATOM 801 O O . THR A 1 104 ? 11.045 -3.184 20.771 1.00 64.06 104 THR A O 1
ATOM 804 N N . THR A 1 105 ? 8.938 -2.712 21.344 1.00 62.53 105 THR A N 1
ATOM 805 C CA . THR A 1 105 ? 9.130 -3.307 22.667 1.00 62.53 105 THR A CA 1
ATOM 806 C C . THR A 1 105 ? 9.031 -4.828 22.539 1.00 62.53 105 THR A C 1
ATOM 808 O O . THR A 1 105 ? 8.168 -5.351 21.839 1.00 62.53 105 THR A O 1
ATOM 811 N N . ASN A 1 106 ? 9.940 -5.586 23.166 1.00 63.97 106 ASN A N 1
ATOM 812 C CA . ASN A 1 106 ? 9.860 -7.061 23.238 1.00 63.97 106 ASN A CA 1
ATOM 813 C C . ASN A 1 106 ? 8.725 -7.566 24.145 1.00 63.97 106 ASN A C 1
ATOM 815 O O . ASN A 1 106 ? 8.636 -8.762 24.416 1.00 63.97 106 ASN A O 1
ATOM 819 N N . SER A 1 107 ? 7.853 -6.671 24.613 1.00 61.59 107 SER A N 1
ATOM 820 C CA . SER A 1 107 ? 6.628 -7.025 25.316 1.00 61.59 107 SER A CA 1
ATOM 821 C C . SER A 1 107 ? 5.645 -7.714 24.376 1.00 61.59 107 SER A C 1
ATOM 823 O O . SER A 1 107 ? 5.534 -7.372 23.200 1.00 61.59 107 SER A O 1
ATOM 825 N N . ALA A 1 108 ? 4.919 -8.692 24.921 1.00 63.22 108 ALA A N 1
ATOM 826 C CA . ALA A 1 108 ? 3.785 -9.318 24.257 1.00 63.22 108 ALA A CA 1
ATOM 827 C C . ALA A 1 108 ? 2.863 -8.220 23.702 1.00 63.22 108 ALA A C 1
ATOM 829 O O . ALA A 1 108 ? 2.476 -7.342 24.469 1.00 63.22 108 ALA A O 1
ATOM 830 N N . GLY A 1 109 ? 2.580 -8.262 22.394 1.00 81.00 109 GLY A N 1
ATOM 831 C CA . GLY A 1 109 ? 1.867 -7.254 21.593 1.00 81.00 109 GLY A CA 1
ATOM 832 C C . GLY A 1 109 ? 0.413 -7.020 22.009 1.00 81.00 109 GLY A C 1
ATOM 833 O O . GLY A 1 109 ? -0.520 -7.274 21.252 1.00 81.00 109 GLY A O 1
ATOM 834 N N . VAL A 1 110 ? 0.231 -6.587 23.252 1.00 90.06 110 VAL A N 1
ATOM 835 C CA . VAL A 1 110 ? -1.040 -6.354 23.915 1.00 90.06 110 VAL A CA 1
ATOM 836 C C . VAL A 1 110 ? -1.042 -4.918 24.410 1.00 90.06 110 VAL A C 1
ATOM 838 O O . VAL A 1 110 ? -0.284 -4.564 25.315 1.00 90.06 110 VAL A O 1
ATOM 841 N N . ILE A 1 111 ? -1.943 -4.100 23.878 1.00 90.50 111 ILE A N 1
ATOM 842 C CA . ILE A 1 111 ? -2.212 -2.769 24.423 1.00 90.50 111 ILE A CA 1
ATOM 843 C C . ILE A 1 111 ? -3.439 -2.836 25.310 1.00 90.50 111 ILE A C 1
ATOM 845 O O . ILE A 1 111 ? -4.473 -3.388 24.943 1.00 90.50 111 ILE A O 1
ATOM 849 N N . THR A 1 112 ? -3.328 -2.244 26.496 1.00 92.69 112 THR A N 1
ATOM 850 C CA . THR A 1 112 ? -4.461 -2.027 27.394 1.00 92.69 112 THR A CA 1
ATOM 851 C C . THR A 1 112 ? -4.712 -0.529 27.507 1.00 92.69 112 THR A C 1
ATOM 853 O O . THR A 1 112 ? -3.840 0.214 27.954 1.00 92.69 112 THR A O 1
ATOM 856 N N . LEU A 1 113 ? -5.905 -0.104 27.101 1.00 93.12 113 LEU A N 1
ATOM 857 C CA . LEU A 1 113 ? -6.414 1.255 27.253 1.00 93.12 113 LEU A CA 1
ATOM 858 C C . LEU A 1 113 ? -7.264 1.345 28.536 1.00 93.12 113 LEU A C 1
ATOM 860 O O . LEU A 1 113 ? -7.145 0.508 29.438 1.00 93.12 113 LEU A O 1
ATOM 864 N N . ALA A 1 114 ? -8.094 2.378 28.679 1.00 94.50 114 ALA A N 1
ATOM 865 C CA . ALA A 1 114 ? -8.907 2.554 29.876 1.00 94.50 114 ALA A CA 1
ATOM 866 C C . ALA A 1 114 ? -9.998 1.480 29.987 1.00 94.50 114 ALA A C 1
ATOM 868 O O . ALA A 1 114 ? -10.202 0.959 31.087 1.00 94.50 114 ALA A O 1
ATOM 869 N N . LEU A 1 115 ? -10.669 1.121 28.884 1.00 94.56 115 LEU A N 1
ATOM 870 C CA . LEU A 1 115 ? -11.781 0.156 28.884 1.00 94.56 115 LEU A CA 1
ATOM 871 C C . LEU A 1 115 ? -11.554 -1.070 27.996 1.00 94.56 115 LEU A C 1
ATOM 873 O O . LEU A 1 115 ? -12.183 -2.113 28.217 1.00 94.56 115 LEU A O 1
ATOM 877 N N . THR A 1 116 ? -10.648 -0.968 27.030 1.00 93.94 116 THR A N 1
ATOM 878 C CA . THR A 1 116 ? -10.365 -2.006 26.039 1.00 93.94 116 THR A CA 1
ATOM 879 C C . THR A 1 116 ? -8.953 -2.554 26.152 1.00 93.94 116 THR A C 1
ATOM 881 O O . THR A 1 116 ? -8.022 -1.903 26.625 1.00 93.94 116 THR A O 1
ATOM 884 N N . ARG A 1 117 ? -8.804 -3.795 25.709 1.00 94.06 117 ARG A N 1
ATOM 885 C CA . ARG A 1 117 ? -7.533 -4.456 25.473 1.00 94.06 117 ARG A CA 1
ATOM 886 C C . ARG A 1 117 ? -7.530 -4.953 24.039 1.00 94.06 117 ARG A C 1
ATOM 888 O O . ARG A 1 117 ? -8.524 -5.518 23.595 1.00 94.06 117 ARG A O 1
ATOM 895 N N . THR A 1 118 ? -6.424 -4.759 23.343 1.00 93.56 118 THR A N 1
ATOM 896 C CA . THR A 1 118 ? -6.237 -5.257 21.984 1.00 93.56 118 THR A CA 1
ATOM 897 C C . THR A 1 118 ? -4.999 -6.125 21.916 1.00 93.56 118 THR A C 1
ATOM 899 O O . THR A 1 118 ? -4.011 -5.841 22.595 1.00 93.56 118 THR A O 1
ATOM 902 N N . ASP A 1 119 ? -5.058 -7.166 21.104 1.00 93.94 119 ASP A N 1
ATOM 903 C CA . ASP A 1 119 ? -3.932 -8.039 20.814 1.00 93.94 119 ASP A CA 1
ATOM 904 C C . ASP A 1 119 ? -4.026 -8.609 19.394 1.00 93.94 119 ASP A C 1
ATOM 906 O O . ASP A 1 119 ? -4.908 -8.250 18.605 1.00 93.94 119 ASP A O 1
ATOM 910 N N . GLY A 1 120 ? -3.048 -9.444 19.042 1.00 92.88 120 GLY A N 1
ATOM 911 C CA . GLY A 1 120 ? -3.100 -10.232 17.817 1.00 92.88 120 GLY A CA 1
ATOM 912 C C . GLY A 1 120 ? -3.072 -9.402 16.536 1.00 92.88 120 GLY A C 1
ATOM 913 O O . GLY A 1 120 ? -3.716 -9.803 15.568 1.00 92.88 120 GLY A O 1
ATOM 914 N N . MET A 1 121 ? -2.341 -8.275 16.516 1.00 94.50 121 MET A N 1
ATOM 915 C CA . MET A 1 121 ? -2.102 -7.529 15.279 1.00 94.50 121 MET A CA 1
ATOM 916 C C . MET A 1 121 ? -1.508 -8.469 14.228 1.00 94.50 121 MET A C 1
ATOM 918 O O . MET A 1 121 ? -0.455 -9.074 14.429 1.00 94.50 121 MET A O 1
ATOM 922 N N . GLN A 1 122 ? -2.195 -8.580 13.101 1.00 95.88 122 GLN A N 1
ATOM 923 C CA . GLN A 1 122 ? -1.768 -9.350 11.946 1.00 95.88 122 GLN A CA 1
ATOM 924 C C . GLN A 1 122 ? -1.813 -8.440 10.735 1.00 95.88 122 GLN A C 1
ATOM 926 O O . GLN A 1 122 ? -2.821 -7.777 10.499 1.00 95.88 122 GLN A O 1
ATOM 931 N N . VAL A 1 123 ? -0.741 -8.449 9.955 1.00 96.94 123 VAL A N 1
ATOM 932 C CA . VAL A 1 123 ? -0.678 -7.801 8.648 1.00 96.94 123 VAL A CA 1
ATOM 933 C C . VAL A 1 123 ? -0.389 -8.891 7.628 1.00 96.94 123 VAL A C 1
ATOM 935 O O . VAL A 1 123 ? 0.484 -9.732 7.833 1.00 96.94 123 VAL A O 1
ATOM 938 N N . SER A 1 124 ? -1.161 -8.915 6.551 1.00 96.88 124 SER A N 1
ATOM 939 C CA . SER A 1 124 ? -0.983 -9.849 5.448 1.00 96.88 124 SER A CA 1
ATOM 940 C C . SER A 1 124 ? -1.054 -9.071 4.151 1.00 96.88 124 SER A C 1
ATOM 942 O O . SER A 1 124 ? -2.027 -8.365 3.889 1.00 96.88 124 SER A O 1
ATOM 944 N N . CYS A 1 125 ? -0.005 -9.202 3.354 1.00 96.06 125 CYS A N 1
ATOM 945 C CA . CYS A 1 125 ? 0.086 -8.609 2.038 1.00 96.06 125 CYS A CA 1
ATOM 946 C C . CYS A 1 125 ? 0.287 -9.725 1.025 1.00 96.06 125 CYS A C 1
ATOM 948 O O . CYS A 1 125 ? 1.044 -10.666 1.259 1.00 96.06 125 CYS A O 1
ATOM 950 N N . THR A 1 126 ? -0.420 -9.619 -0.087 1.00 93.56 126 THR A N 1
ATOM 951 C CA . THR A 1 126 ? -0.343 -10.558 -1.199 1.00 93.56 126 THR A CA 1
ATOM 952 C C . THR A 1 126 ? -0.294 -9.773 -2.494 1.00 93.56 126 THR A C 1
ATOM 954 O O . THR A 1 126 ? -0.881 -8.691 -2.591 1.00 93.56 126 THR A O 1
ATOM 957 N N . GLN A 1 127 ? 0.332 -10.352 -3.510 1.00 88.44 127 GLN A N 1
ATOM 958 C CA . GLN A 1 127 ? 0.114 -9.903 -4.876 1.00 88.44 127 GLN A CA 1
ATOM 959 C C . GLN A 1 127 ? -1.361 -10.125 -5.248 1.00 88.44 127 GLN A C 1
ATOM 961 O O . GLN A 1 127 ? -1.957 -11.153 -4.919 1.00 88.44 127 GLN A O 1
ATOM 966 N N . GLY A 1 128 ? -1.973 -9.122 -5.856 1.00 80.88 128 GLY A N 1
ATOM 967 C CA . GLY A 1 128 ? -3.400 -9.061 -6.132 1.00 80.88 128 GLY A CA 1
ATOM 968 C C . GLY A 1 128 ? -3.918 -7.664 -5.832 1.00 80.88 128 GLY A C 1
ATOM 969 O O . GLY A 1 128 ? -3.793 -7.169 -4.721 1.00 80.88 128 GLY A O 1
ATOM 970 N N . GLY A 1 129 ? -4.518 -7.010 -6.811 1.00 82.12 129 GLY A N 1
ATOM 971 C CA . GLY A 1 129 ? -4.886 -5.608 -6.702 1.00 82.12 129 GLY A CA 1
ATOM 972 C C . GLY A 1 129 ? -5.435 -5.103 -8.028 1.00 82.12 129 GLY A C 1
ATOM 973 O O . GLY A 1 129 ? -5.814 -5.920 -8.869 1.00 82.12 129 GLY A O 1
ATOM 974 N N . PRO A 1 130 ? -5.506 -3.779 -8.224 1.00 80.56 130 PRO A N 1
ATOM 975 C CA . PRO A 1 130 ? -5.845 -3.230 -9.525 1.00 80.56 130 PRO A CA 1
ATOM 976 C C . PRO A 1 130 ? -4.822 -3.698 -10.567 1.00 80.56 130 PRO A C 1
ATOM 978 O O . PRO A 1 130 ? -3.616 -3.681 -10.313 1.00 80.56 130 PRO A O 1
ATOM 981 N N . THR A 1 131 ? -5.335 -4.136 -11.710 1.00 81.12 131 THR A N 1
ATOM 982 C CA . THR A 1 131 ? -4.580 -4.466 -12.921 1.00 81.12 131 THR A CA 1
ATOM 983 C C . THR A 1 131 ? -4.583 -3.250 -13.844 1.00 81.12 131 THR A C 1
ATOM 985 O O . THR A 1 131 ? -5.433 -2.362 -13.710 1.00 81.12 131 THR A O 1
ATOM 988 N N . PHE A 1 132 ? -3.616 -3.169 -14.751 1.00 74.75 132 PHE A N 1
ATOM 989 C CA . PHE A 1 132 ? -3.525 -2.086 -15.734 1.00 74.75 132 PHE A CA 1
ATOM 990 C C . PHE A 1 132 ? -3.691 -2.573 -17.177 1.00 74.75 132 PHE A C 1
ATOM 992 O O . PHE A 1 132 ? -3.743 -1.736 -18.077 1.00 74.75 132 PHE A O 1
ATOM 999 N N . ASP A 1 133 ? -3.817 -3.889 -17.386 1.00 76.19 133 ASP A N 1
ATOM 1000 C CA . ASP A 1 133 ? -4.120 -4.537 -18.665 1.00 76.19 133 ASP A CA 1
ATOM 1001 C C . ASP A 1 133 ? -3.261 -3.970 -19.818 1.00 76.19 133 ASP A C 1
ATOM 1003 O O . ASP A 1 133 ? -3.782 -3.296 -20.717 1.00 76.19 133 ASP A O 1
ATOM 1007 N N . PRO A 1 134 ? -1.928 -4.204 -19.814 1.00 75.06 134 PRO A N 1
ATOM 1008 C CA . PRO A 1 134 ? -1.040 -3.709 -20.857 1.00 75.06 134 PRO A CA 1
ATOM 1009 C C . PRO A 1 134 ? -1.546 -4.133 -22.232 1.00 75.06 134 PRO A C 1
ATOM 1011 O O . PRO A 1 134 ? -1.998 -5.264 -22.428 1.00 75.06 134 PRO A O 1
ATOM 1014 N N . HIS A 1 135 ? -1.395 -3.248 -23.220 1.00 78.19 135 HIS A N 1
ATOM 1015 C CA . HIS A 1 135 ? -1.736 -3.575 -24.595 1.00 78.19 135 HIS A CA 1
ATOM 1016 C C . HIS A 1 135 ? -1.018 -4.875 -25.017 1.00 78.19 135 HIS A C 1
ATOM 1018 O O . HIS A 1 135 ? 0.218 -4.936 -25.008 1.00 78.19 135 HIS A O 1
ATOM 1024 N N . PRO A 1 136 ? -1.760 -5.915 -25.440 1.00 75.75 136 PRO A N 1
ATOM 1025 C CA . PRO A 1 136 ? -1.234 -7.278 -25.545 1.00 75.75 136 PRO A CA 1
ATOM 1026 C C . PRO A 1 136 ? -0.141 -7.431 -26.608 1.00 75.75 136 PRO A C 1
ATOM 1028 O O . PRO A 1 136 ? 0.624 -8.389 -26.576 1.00 75.75 136 PRO A O 1
ATOM 1031 N N . VAL A 1 137 ? -0.069 -6.485 -27.547 1.00 74.56 137 VAL A N 1
ATOM 1032 C CA . VAL A 1 137 ? 0.917 -6.468 -28.635 1.00 74.56 137 VAL A CA 1
ATOM 1033 C C . VAL A 1 137 ? 2.136 -5.609 -28.296 1.00 74.56 137 VAL A C 1
ATOM 1035 O O . VAL A 1 137 ? 3.243 -6.121 -28.279 1.00 74.56 137 VAL A O 1
ATOM 1038 N N . PHE A 1 138 ? 1.958 -4.314 -28.017 1.00 77.12 138 PHE A N 1
ATOM 1039 C CA . PHE A 1 138 ? 3.078 -3.372 -27.916 1.00 77.12 138 PHE A CA 1
ATOM 1040 C C . PHE A 1 138 ? 3.831 -3.441 -26.593 1.00 77.12 138 PHE A C 1
ATOM 1042 O O . PHE A 1 138 ? 5.052 -3.338 -26.570 1.00 77.12 138 PHE A O 1
ATOM 1049 N N . THR A 1 139 ? 3.104 -3.585 -25.489 1.00 79.44 139 THR A N 1
ATOM 1050 C CA . THR A 1 139 ? 3.674 -3.419 -24.152 1.00 79.44 139 THR A CA 1
ATOM 1051 C C . THR A 1 139 ? 3.995 -4.756 -23.492 1.00 79.44 139 THR A C 1
ATOM 1053 O O . THR A 1 139 ? 4.866 -4.801 -22.639 1.00 79.44 139 THR A O 1
ATOM 1056 N N . SER A 1 140 ? 3.402 -5.869 -23.924 1.00 78.56 140 SER A N 1
ATOM 1057 C CA . SER A 1 140 ? 3.619 -7.197 -23.317 1.00 78.56 140 SER A CA 1
ATOM 1058 C C . SER A 1 140 ? 5.066 -7.717 -23.374 1.00 78.56 140 SER A C 1
ATOM 1060 O O . SER A 1 140 ? 5.445 -8.572 -22.574 1.00 78.56 140 SER A O 1
ATOM 1062 N N . VAL A 1 141 ? 5.885 -7.203 -24.300 1.00 81.19 141 VAL A N 1
ATOM 1063 C CA . VAL A 1 141 ? 7.312 -7.558 -24.426 1.00 81.19 141 VAL A CA 1
ATOM 1064 C C . VAL A 1 141 ? 8.163 -7.019 -23.271 1.00 81.19 141 VAL A C 1
ATOM 1066 O O . VAL A 1 141 ? 9.168 -7.622 -22.905 1.00 81.19 141 VAL A O 1
ATOM 1069 N N . ALA A 1 142 ? 7.747 -5.895 -22.693 1.00 80.00 142 ALA A N 1
ATOM 1070 C CA . ALA A 1 142 ? 8.476 -5.173 -21.656 1.00 80.00 142 ALA A CA 1
ATOM 1071 C C . ALA A 1 142 ? 7.737 -5.165 -20.318 1.00 80.00 142 ALA A C 1
ATOM 1073 O O . ALA A 1 142 ? 8.365 -5.168 -19.264 1.00 80.00 142 ALA A O 1
ATOM 1074 N N . TYR A 1 143 ? 6.409 -5.171 -20.378 1.00 78.00 143 TYR A N 1
ATOM 1075 C CA . TYR A 1 143 ? 5.515 -4.989 -19.254 1.00 78.00 143 TYR A CA 1
ATOM 1076 C C . TYR A 1 143 ? 4.694 -6.255 -19.054 1.00 78.00 143 TYR A C 1
ATOM 1078 O O . TYR A 1 143 ? 4.006 -6.729 -19.963 1.00 78.00 143 TYR A O 1
ATOM 1086 N N . ARG A 1 144 ? 4.743 -6.790 -17.838 1.00 77.88 144 ARG A N 1
ATOM 1087 C CA . ARG A 1 144 ? 3.852 -7.856 -17.386 1.00 77.88 144 ARG A CA 1
ATOM 1088 C C . ARG A 1 144 ? 2.970 -7.292 -16.293 1.00 77.88 144 ARG A C 1
ATOM 1090 O O . ARG A 1 144 ? 3.474 -6.670 -15.369 1.00 77.88 144 ARG A O 1
ATOM 1097 N N . ASP A 1 145 ? 1.672 -7.527 -16.409 1.00 77.75 145 ASP A N 1
ATOM 1098 C CA . ASP A 1 145 ? 0.738 -7.208 -15.338 1.00 77.75 145 ASP A CA 1
ATOM 1099 C C . ASP A 1 145 ? 0.825 -8.308 -14.282 1.00 77.75 145 ASP A C 1
ATOM 1101 O O . ASP A 1 145 ? 0.328 -9.420 -14.482 1.00 77.75 145 ASP A O 1
ATOM 1105 N N . GLY A 1 146 ? 1.540 -8.024 -13.194 1.00 75.81 146 GLY A N 1
ATOM 1106 C CA . GLY A 1 146 ? 1.552 -8.882 -12.015 1.00 75.81 146 GLY A CA 1
ATOM 1107 C C . GLY A 1 146 ? 0.335 -8.644 -11.120 1.00 75.81 146 GLY A C 1
ATOM 1108 O O . GLY A 1 146 ? 0.116 -9.390 -10.165 1.00 75.81 146 GLY A O 1
ATOM 1109 N N . GLY A 1 147 ? -0.462 -7.618 -11.418 1.00 82.88 147 GLY A N 1
ATOM 1110 C CA . GLY A 1 147 ? -1.405 -7.017 -10.498 1.00 82.88 147 GLY A CA 1
ATOM 1111 C C . GLY A 1 147 ? -0.700 -6.230 -9.393 1.00 82.88 147 GLY A C 1
ATOM 1112 O O . GLY A 1 147 ? 0.419 -6.531 -8.979 1.00 82.88 147 GLY A O 1
ATOM 1113 N N . GLY A 1 148 ? -1.405 -5.237 -8.852 1.00 87.19 148 GLY A N 1
ATOM 1114 C CA . GLY A 1 148 ? -0.927 -4.495 -7.688 1.00 87.19 148 GLY A CA 1
ATOM 1115 C C . GLY A 1 148 ? -0.762 -5.352 -6.425 1.00 87.19 148 GLY A C 1
ATOM 1116 O O . GLY A 1 148 ? -1.063 -6.545 -6.388 1.00 87.19 148 GLY A O 1
ATOM 1117 N N . ILE A 1 149 ? -0.342 -4.715 -5.336 1.00 90.94 149 ILE A N 1
ATOM 1118 C CA . ILE A 1 149 ? -0.362 -5.322 -4.001 1.00 90.94 149 ILE A CA 1
ATOM 1119 C C . ILE A 1 149 ? -1.689 -5.048 -3.323 1.00 90.94 149 ILE A C 1
ATOM 1121 O O . ILE A 1 149 ? -2.218 -3.940 -3.392 1.00 90.94 149 ILE A O 1
ATOM 1125 N N . SER A 1 150 ? -2.155 -6.040 -2.571 1.00 94.62 150 SER A N 1
ATOM 1126 C CA . SER A 1 150 ? -3.235 -5.918 -1.605 1.00 94.62 150 SER A CA 1
ATOM 1127 C C . SER A 1 150 ? -2.708 -6.246 -0.220 1.00 94.62 150 SER A C 1
ATOM 1129 O O . SER A 1 150 ? -2.285 -7.373 0.032 1.00 94.62 150 SER A O 1
ATOM 1131 N N . CYS A 1 151 ? -2.855 -5.308 0.705 1.00 96.44 151 CYS A N 1
ATOM 1132 C CA . CYS A 1 151 ? -2.587 -5.516 2.118 1.00 96.44 151 CYS A CA 1
ATOM 1133 C C . CYS A 1 151 ? -3.881 -5.466 2.932 1.00 96.44 151 CYS A C 1
ATOM 1135 O O . CYS A 1 151 ? -4.768 -4.637 2.715 1.00 96.44 151 CYS A O 1
ATOM 1137 N N . THR A 1 152 ? -3.982 -6.352 3.912 1.00 97.06 152 THR A N 1
ATOM 1138 C CA . THR A 1 152 ? -4.996 -6.322 4.960 1.00 97.06 152 THR A CA 1
ATOM 1139 C C . THR A 1 152 ? -4.300 -6.349 6.312 1.00 97.06 152 THR A C 1
ATOM 1141 O O . THR A 1 152 ? -3.236 -6.950 6.463 1.00 97.06 152 THR A O 1
ATOM 1144 N N . ALA A 1 153 ? -4.891 -5.689 7.299 1.00 97.44 153 ALA A N 1
ATOM 1145 C CA . ALA A 1 153 ? -4.475 -5.849 8.679 1.00 97.44 153 ALA A CA 1
ATOM 1146 C C . ALA A 1 153 ? -5.690 -5.998 9.580 1.00 97.44 153 ALA A C 1
ATOM 1148 O O . ALA A 1 153 ? -6.791 -5.530 9.262 1.00 97.44 153 ALA A O 1
ATOM 1149 N N . GLN A 1 154 ? -5.484 -6.687 10.692 1.00 97.25 154 GLN A N 1
ATOM 1150 C CA . GLN A 1 154 ? -6.534 -6.981 11.642 1.00 97.25 154 GLN A CA 1
ATOM 1151 C C . GLN A 1 154 ? -5.995 -7.131 13.059 1.00 97.25 154 GLN A C 1
ATOM 1153 O O . GLN A 1 154 ? -4.844 -7.512 13.251 1.00 97.25 154 GLN A O 1
ATOM 1158 N N . ALA A 1 155 ? -6.856 -6.873 14.037 1.00 96.25 155 ALA A N 1
ATOM 1159 C CA . ALA A 1 155 ? -6.575 -7.082 15.450 1.00 96.25 155 ALA A CA 1
ATOM 1160 C C . ALA A 1 155 ? -7.844 -7.481 16.209 1.00 96.25 155 ALA A C 1
ATOM 1162 O O . ALA A 1 155 ? -8.959 -7.149 15.788 1.00 96.25 155 ALA A O 1
ATOM 1163 N N . ASP A 1 156 ? -7.674 -8.169 17.335 1.00 95.50 156 ASP A N 1
ATOM 1164 C CA . ASP A 1 156 ? -8.772 -8.558 18.213 1.00 95.50 156 ASP A CA 1
ATOM 1165 C C . ASP A 1 156 ? -8.866 -7.605 19.405 1.00 95.50 156 ASP A C 1
ATOM 1167 O O . ASP A 1 156 ? -7.915 -7.406 20.159 1.00 95.50 156 ASP A O 1
ATOM 1171 N N . LEU A 1 157 ? -10.042 -7.001 19.573 1.00 93.88 157 LEU A N 1
ATOM 1172 C CA . LEU A 1 157 ? -10.342 -6.063 20.645 1.00 93.88 157 LEU A CA 1
ATOM 1173 C C . LEU A 1 157 ? -11.310 -6.699 21.635 1.00 93.88 157 LEU A C 1
ATOM 1175 O O . LEU A 1 157 ? -12.380 -7.183 21.275 1.00 93.88 157 LEU A O 1
ATOM 1179 N N . THR A 1 158 ? -10.969 -6.648 22.915 1.00 93.94 158 THR A N 1
ATOM 1180 C CA . THR A 1 158 ? -11.803 -7.132 24.015 1.00 93.94 158 THR A CA 1
ATOM 1181 C C . THR A 1 158 ? -12.064 -6.008 25.011 1.00 93.94 158 THR A C 1
ATOM 1183 O O . THR A 1 158 ? -11.164 -5.264 25.399 1.00 93.94 158 THR A O 1
ATOM 1186 N N . ALA A 1 159 ? -13.314 -5.848 25.446 1.00 92.19 159 ALA A N 1
ATOM 1187 C CA . ALA A 1 159 ? -13.612 -4.971 26.574 1.00 92.19 159 ALA A CA 1
ATOM 1188 C C . ALA A 1 159 ? -13.210 -5.677 27.875 1.00 92.19 159 ALA A C 1
ATOM 1190 O O . ALA A 1 159 ? -13.648 -6.798 28.121 1.00 92.19 159 ALA A O 1
ATOM 1191 N N . PHE A 1 160 ? -12.400 -5.026 28.712 1.00 87.38 160 PHE A N 1
ATOM 1192 C CA . PHE A 1 160 ? -11.877 -5.637 29.942 1.00 87.38 160 PHE A CA 1
ATOM 1193 C C . PHE A 1 160 ? -12.388 -4.961 31.223 1.00 87.38 160 PHE A C 1
ATOM 1195 O O . PHE A 1 160 ? -12.565 -5.632 32.236 1.00 87.38 160 PHE A O 1
ATOM 1202 N N . ARG A 1 161 ? -12.664 -3.648 31.204 1.00 89.25 161 ARG A N 1
ATOM 1203 C CA . ARG A 1 161 ? -13.093 -2.880 32.398 1.00 89.25 161 ARG A CA 1
ATOM 1204 C C . ARG A 1 161 ? -14.512 -2.317 32.308 1.00 89.25 161 ARG A C 1
ATOM 1206 O O . ARG A 1 161 ? -14.853 -1.387 33.032 1.00 89.25 161 ARG A O 1
ATOM 1213 N N . ILE A 1 162 ? -15.346 -2.880 31.438 1.00 88.62 162 ILE A N 1
ATOM 1214 C CA . ILE A 1 162 ? -16.761 -2.510 31.338 1.00 88.62 162 ILE A CA 1
ATOM 1215 C C . ILE A 1 162 ? -17.575 -3.473 32.213 1.00 88.62 162 ILE A C 1
ATOM 1217 O O . ILE A 1 162 ? -17.525 -4.684 31.975 1.00 88.62 162 ILE A O 1
ATOM 1221 N N . PRO A 1 163 ? -18.317 -2.983 33.224 1.00 88.25 163 PRO A N 1
ATOM 1222 C CA . PRO A 1 163 ? -19.170 -3.840 34.038 1.00 88.25 163 PRO A CA 1
ATOM 1223 C C . PRO A 1 163 ? -20.216 -4.534 33.160 1.00 88.25 163 PRO A C 1
ATOM 1225 O O . PRO A 1 163 ? -20.968 -3.874 32.452 1.00 88.25 163 PRO A O 1
ATOM 1228 N N . GLN A 1 164 ? -20.309 -5.861 33.220 1.00 88.12 164 GLN A N 1
ATOM 1229 C CA . GLN A 1 164 ? -21.346 -6.590 32.471 1.00 88.12 164 GLN A CA 1
ATOM 1230 C C . GLN A 1 164 ? -22.740 -6.359 33.065 1.00 88.12 164 GLN A C 1
ATOM 1232 O O . GLN A 1 164 ? -23.743 -6.388 32.358 1.00 88.12 164 GLN A O 1
ATOM 1237 N N . ARG A 1 165 ? -22.804 -6.110 34.377 1.00 87.94 165 ARG A N 1
ATOM 1238 C CA . ARG A 1 165 ? -24.039 -5.933 35.141 1.00 87.94 165 ARG A CA 1
ATOM 1239 C C . ARG A 1 165 ? -23.932 -4.673 35.981 1.00 87.94 165 ARG A C 1
ATOM 1241 O O . ARG A 1 165 ? -22.969 -4.503 36.725 1.00 87.94 165 ARG A O 1
ATOM 1248 N N . VAL A 1 166 ? -24.925 -3.800 35.863 1.00 85.06 166 VAL A N 1
ATOM 1249 C CA . VAL A 1 166 ? -25.037 -2.564 36.644 1.00 85.06 166 VAL A CA 1
ATOM 1250 C C . VAL A 1 166 ? -26.468 -2.499 37.150 1.00 85.06 166 VAL A C 1
ATOM 1252 O O . VAL A 1 166 ? -27.384 -2.457 36.341 1.00 85.06 166 VAL A O 1
ATOM 1255 N N . ALA A 1 167 ? -26.661 -2.529 38.473 1.00 85.62 167 ALA A N 1
ATOM 1256 C CA . ALA A 1 167 ? -27.976 -2.463 39.121 1.00 85.62 167 ALA A CA 1
ATOM 1257 C C . ALA A 1 167 ? -29.035 -3.390 38.476 1.00 85.62 167 ALA A C 1
ATOM 1259 O O . ALA A 1 167 ? -30.128 -2.946 38.116 1.00 85.62 167 ALA A O 1
ATOM 1260 N N . GLN A 1 168 ? -28.708 -4.679 38.333 1.00 87.31 168 GLN A N 1
ATOM 1261 C CA . GLN A 1 168 ? -29.602 -5.692 37.767 1.00 87.31 168 GLN A CA 1
ATOM 1262 C C . GLN A 1 168 ? -30.796 -5.959 38.701 1.00 87.31 168 GLN A C 1
ATOM 1264 O O . GLN A 1 168 ? -30.643 -5.970 39.924 1.00 87.31 168 GLN A O 1
ATOM 1269 N N . ARG A 1 169 ? -31.981 -6.241 38.150 1.00 84.38 169 ARG A N 1
ATOM 1270 C CA . ARG A 1 169 ? -33.190 -6.543 38.943 1.00 84.38 169 ARG A CA 1
ATOM 1271 C C . ARG A 1 169 ? -33.026 -7.768 39.851 1.00 84.38 169 ARG A C 1
ATOM 1273 O O . ARG A 1 169 ? -33.550 -7.771 40.960 1.00 84.38 169 ARG A O 1
ATOM 1280 N N . GLU A 1 170 ? -32.254 -8.761 39.421 1.00 85.75 170 GLU A N 1
ATOM 1281 C CA . GLU A 1 170 ? -31.937 -9.975 40.195 1.00 85.75 170 GLU A CA 1
ATOM 1282 C C . GLU A 1 170 ? -31.222 -9.670 41.522 1.00 85.75 170 GLU A C 1
ATOM 1284 O O . GLU A 1 170 ? -31.376 -10.404 42.492 1.00 85.75 170 GLU A O 1
ATOM 1289 N N . SER A 1 171 ? -30.484 -8.558 41.587 1.00 82.88 171 SER A N 1
ATOM 1290 C CA . SER A 1 171 ? -29.782 -8.080 42.781 1.00 82.88 171 SER A CA 1
ATOM 1291 C C . SER A 1 171 ? -30.493 -6.898 43.457 1.00 82.88 171 SER A C 1
ATOM 1293 O O . SER A 1 171 ? -29.854 -6.120 44.161 1.00 82.88 171 SER A O 1
ATOM 1295 N N . GLY A 1 172 ? -31.794 -6.710 43.204 1.00 84.06 172 GLY A N 1
ATOM 1296 C CA . GLY A 1 172 ? -32.585 -5.606 43.763 1.00 84.06 172 GLY A CA 1
ATOM 1297 C C . GLY A 1 172 ? -32.436 -4.260 43.040 1.00 84.06 172 GLY A C 1
ATOM 1298 O O . GLY A 1 172 ? -32.793 -3.228 43.601 1.00 84.06 172 GLY A O 1
ATOM 1299 N N . GLY A 1 173 ? -31.899 -4.248 41.817 1.00 84.50 173 GLY A N 1
ATOM 1300 C CA . GLY A 1 173 ? -31.744 -3.050 40.989 1.00 84.50 173 GLY A CA 1
ATOM 1301 C C . GLY A 1 173 ? -32.879 -2.809 39.980 1.00 84.50 173 GLY A C 1
ATOM 1302 O O . GLY A 1 173 ? -33.963 -3.388 40.064 1.00 84.50 173 GLY A O 1
ATOM 1303 N N . PHE A 1 174 ? -32.628 -1.933 39.003 1.00 83.75 174 PHE A N 1
ATOM 1304 C CA . PHE A 1 174 ? -33.629 -1.439 38.048 1.00 83.75 174 PHE A CA 1
ATOM 1305 C C . PHE A 1 174 ? -33.571 -2.123 36.676 1.00 83.75 174 PHE A C 1
ATOM 1307 O O . PHE A 1 174 ? -34.604 -2.263 36.015 1.00 83.75 174 PHE A O 1
ATOM 1314 N N . PHE A 1 175 ? -32.385 -2.544 36.232 1.00 85.00 175 PHE A N 1
ATOM 1315 C CA . PHE A 1 175 ? -32.158 -2.975 34.854 1.00 85.00 175 PHE A CA 1
ATOM 1316 C C . PHE A 1 175 ? -32.456 -4.463 34.663 1.00 85.00 175 PHE A C 1
ATOM 1318 O O . PHE A 1 175 ? -32.067 -5.308 35.469 1.00 85.00 175 PHE A O 1
ATOM 1325 N N . GLN A 1 176 ? -33.170 -4.786 33.582 1.00 86.88 176 GLN A N 1
ATOM 1326 C CA . GLN A 1 176 ? -33.460 -6.172 33.194 1.00 86.88 176 GLN A CA 1
ATOM 1327 C C . GLN A 1 176 ? -32.374 -6.739 32.269 1.00 86.88 176 GLN A C 1
ATOM 1329 O O . GLN A 1 176 ? -32.034 -7.911 32.376 1.00 86.88 176 GLN A O 1
ATOM 1334 N N . ALA A 1 177 ? -31.815 -5.905 31.388 1.00 85.62 177 ALA A N 1
ATOM 1335 C CA . ALA A 1 177 ? -30.786 -6.298 30.429 1.00 85.62 177 ALA A CA 1
ATOM 1336 C C . ALA A 1 177 ? -29.375 -6.117 31.004 1.00 85.62 177 ALA A C 1
ATOM 1338 O O . ALA A 1 177 ? -29.136 -5.215 31.808 1.00 85.62 177 ALA A O 1
ATOM 1339 N N . GLU A 1 178 ? -28.444 -6.989 30.615 1.00 85.50 178 GLU A N 1
ATOM 1340 C CA . GLU A 1 178 ? -27.020 -6.814 30.917 1.00 85.50 178 GLU A CA 1
ATOM 1341 C C . GLU A 1 178 ? -26.506 -5.518 30.278 1.00 85.50 178 GLU A C 1
ATOM 1343 O O . GLU A 1 178 ? -26.917 -5.140 29.180 1.00 85.50 178 GLU A O 1
ATOM 1348 N N . HIS A 1 179 ? -25.620 -4.822 30.987 1.00 83.31 179 HIS A N 1
ATOM 1349 C CA . HIS A 1 179 ? -25.084 -3.536 30.557 1.00 83.31 179 HIS A CA 1
ATOM 1350 C C . HIS A 1 179 ? -24.194 -3.682 29.317 1.00 83.31 179 HIS A C 1
ATOM 1352 O O . HIS A 1 179 ? -24.242 -2.850 28.413 1.00 83.31 179 HIS A O 1
ATOM 1358 N N . TYR A 1 180 ? -23.401 -4.754 29.267 1.00 84.38 180 TYR A N 1
ATOM 1359 C CA . TYR A 1 180 ? -22.520 -5.048 28.148 1.00 84.38 180 TYR A CA 1
ATOM 1360 C C . TYR A 1 180 ? -22.216 -6.544 28.071 1.00 84.38 180 TYR A C 1
ATOM 1362 O O . TYR A 1 180 ? -21.925 -7.177 29.086 1.00 84.38 180 TYR A O 1
ATOM 1370 N N . ARG A 1 181 ? -22.211 -7.097 26.855 1.00 84.88 181 ARG A N 1
ATOM 1371 C CA . ARG A 1 181 ? -21.775 -8.471 26.595 1.00 84.88 181 ARG A CA 1
ATOM 1372 C C . ARG A 1 181 ? -20.384 -8.439 25.973 1.00 84.88 181 ARG A C 1
ATOM 1374 O O . ARG A 1 181 ? -20.227 -7.963 24.854 1.00 84.88 181 ARG A O 1
ATOM 1381 N N . MET A 1 182 ? -19.391 -8.958 26.696 1.00 75.06 182 MET A N 1
ATOM 1382 C CA . MET A 1 182 ? -18.005 -9.032 26.223 1.00 75.06 182 MET A CA 1
ATOM 1383 C C . MET A 1 182 ? -17.884 -10.052 25.088 1.00 75.06 182 MET A C 1
ATOM 1385 O O . MET A 1 182 ? -17.674 -11.238 25.326 1.00 75.06 182 MET A O 1
ATOM 1389 N N . LEU A 1 183 ? -18.045 -9.590 23.852 1.00 85.44 183 LEU A N 1
ATOM 1390 C CA . LEU A 1 183 ? -17.672 -10.340 22.661 1.00 85.44 183 LEU A CA 1
ATOM 1391 C C . LEU A 1 183 ? -16.427 -9.684 22.060 1.00 85.44 183 LEU A C 1
ATOM 1393 O O . LEU A 1 183 ? -16.399 -8.455 21.966 1.00 85.44 183 LEU A O 1
ATOM 1397 N N . PRO A 1 184 ? -15.404 -10.464 21.671 1.00 89.38 184 PRO A N 1
ATOM 1398 C CA . PRO A 1 184 ? -14.278 -9.929 20.924 1.00 89.38 184 PRO A CA 1
ATOM 1399 C C . PRO A 1 184 ? -14.770 -9.239 19.650 1.00 89.38 184 PRO A C 1
ATOM 1401 O O . PRO A 1 184 ? -15.590 -9.786 18.908 1.00 89.38 184 PRO A O 1
ATOM 1404 N N . ILE A 1 185 ? -14.279 -8.030 19.413 1.00 91.94 185 ILE A N 1
ATOM 1405 C CA . ILE A 1 185 ? -14.542 -7.252 18.210 1.00 91.94 185 ILE A CA 1
ATOM 1406 C C . ILE A 1 185 ? -13.291 -7.339 17.346 1.00 91.94 185 ILE A C 1
ATOM 1408 O O . ILE A 1 185 ? -12.233 -6.839 17.719 1.00 91.94 185 ILE A O 1
ATOM 1412 N N . ARG A 1 186 ? -13.425 -7.947 16.168 1.00 95.56 186 ARG A N 1
ATOM 1413 C CA . ARG A 1 186 ? -12.378 -7.936 15.147 1.00 95.56 186 ARG A CA 1
ATOM 1414 C C . ARG A 1 186 ? -12.344 -6.558 14.488 1.00 95.56 186 ARG A C 1
ATOM 1416 O O . ARG A 1 186 ? -13.307 -6.161 13.827 1.00 95.56 186 ARG A O 1
ATOM 1423 N N . VAL A 1 187 ? -11.242 -5.840 14.667 1.00 95.56 187 VAL A N 1
ATOM 1424 C CA . VAL A 1 187 ? -10.986 -4.549 14.023 1.00 95.56 187 VAL A CA 1
ATOM 1425 C C . VAL A 1 187 ? -10.205 -4.803 12.741 1.00 95.56 187 VAL A C 1
ATOM 1427 O O . VAL A 1 187 ? -9.196 -5.502 12.759 1.00 95.56 187 VAL A O 1
ATOM 1430 N N . CYS A 1 188 ? -10.684 -4.249 11.631 1.00 97.00 188 CYS A N 1
ATOM 1431 C CA . CYS A 1 188 ? -10.081 -4.403 10.311 1.00 97.00 188 CYS A CA 1
ATOM 1432 C C . CYS A 1 188 ? -9.438 -3.092 9.867 1.00 97.00 188 CYS A C 1
ATOM 1434 O O . CYS A 1 188 ? -9.976 -2.024 10.149 1.00 97.00 188 CYS A O 1
ATOM 1436 N N . ALA A 1 189 ? -8.347 -3.178 9.106 1.00 96.12 189 ALA A N 1
ATOM 1437 C CA . ALA A 1 189 ? -7.698 -2.018 8.495 1.00 96.12 189 ALA A CA 1
ATOM 1438 C C . ALA A 1 189 ? -8.648 -1.231 7.589 1.00 96.12 189 ALA A C 1
ATOM 1440 O O . ALA A 1 189 ? -8.574 -0.008 7.529 1.00 96.12 189 ALA A O 1
ATOM 1441 N N . MET A 1 190 ? -9.530 -1.945 6.884 1.00 95.38 190 MET A N 1
ATOM 1442 C CA . MET A 1 190 ? -10.536 -1.382 5.992 1.00 95.38 190 MET A CA 1
ATOM 1443 C C . MET A 1 190 ? -11.864 -2.111 6.165 1.00 95.38 190 MET A C 1
ATOM 1445 O O . MET A 1 190 ? -11.926 -3.342 6.167 1.00 95.38 190 MET A O 1
ATOM 1449 N N . GLY A 1 191 ? -12.945 -1.339 6.253 1.00 93.62 191 GLY A N 1
ATOM 1450 C CA . GLY A 1 191 ? -14.297 -1.871 6.386 1.00 93.62 191 GLY A CA 1
ATOM 1451 C C . GLY A 1 191 ? -14.569 -2.538 7.738 1.00 93.62 191 GLY A C 1
ATOM 1452 O O . GLY A 1 191 ? -13.886 -2.307 8.732 1.00 93.62 191 GLY A O 1
ATOM 1453 N N . ARG A 1 192 ? -15.629 -3.349 7.781 1.00 91.88 192 ARG A N 1
ATOM 1454 C CA . ARG A 1 192 ? -16.043 -4.102 8.974 1.00 91.88 192 ARG A CA 1
ATOM 1455 C C . ARG A 1 192 ? -15.796 -5.589 8.767 1.00 91.88 192 ARG A C 1
ATOM 1457 O O . ARG A 1 192 ? -15.936 -6.081 7.648 1.00 91.88 192 ARG A O 1
ATOM 1464 N N . ALA A 1 193 ? -15.514 -6.300 9.855 1.00 93.62 193 ALA A N 1
ATOM 1465 C CA . ALA A 1 193 ? -15.436 -7.752 9.825 1.00 93.62 193 ALA A CA 1
ATOM 1466 C C . ALA A 1 193 ? -16.795 -8.356 9.429 1.00 93.62 193 ALA A C 1
ATOM 1468 O O . ALA A 1 193 ? -17.832 -8.007 9.998 1.00 93.62 193 ALA A O 1
ATOM 1469 N N . GLN A 1 194 ? -16.788 -9.280 8.469 1.00 93.94 194 GLN A N 1
ATOM 1470 C CA . GLN A 1 194 ? -17.961 -10.045 8.045 1.00 93.94 194 GLN A CA 1
ATOM 1471 C C . GLN A 1 194 ? -17.712 -11.518 8.360 1.00 93.94 194 GLN A C 1
ATOM 1473 O O . GLN A 1 194 ? -16.720 -12.091 7.916 1.00 93.94 194 GLN A O 1
ATOM 1478 N N . GLY A 1 195 ? -18.568 -12.124 9.189 1.00 90.56 195 GLY A N 1
ATOM 1479 C CA . GLY A 1 195 ? -18.363 -13.506 9.644 1.00 90.56 195 GLY A CA 1
ATOM 1480 C C . GLY A 1 195 ? -17.051 -13.723 10.414 1.00 90.56 195 GLY A C 1
ATOM 1481 O O . GLY A 1 195 ? -16.507 -14.818 10.378 1.00 90.56 195 GLY A O 1
ATOM 1482 N N . GLY A 1 196 ? -16.520 -12.680 11.066 1.00 89.75 196 GLY A N 1
ATOM 1483 C CA . GLY A 1 196 ? -15.239 -12.725 11.784 1.00 89.75 196 GLY A CA 1
ATOM 1484 C C . GLY A 1 196 ? -13.999 -12.452 10.925 1.00 89.75 196 GLY A C 1
ATOM 1485 O O . GLY A 1 196 ? -12.908 -12.358 11.475 1.00 89.75 196 GLY A O 1
ATOM 1486 N N . ASN A 1 197 ? -14.154 -12.260 9.611 1.00 93.12 197 ASN A N 1
ATOM 1487 C CA . ASN A 1 197 ? -13.041 -12.033 8.689 1.00 93.12 197 ASN A CA 1
ATOM 1488 C C . ASN A 1 197 ? -13.011 -10.596 8.159 1.00 93.12 197 ASN A C 1
ATOM 1490 O O . ASN A 1 197 ? -14.050 -10.014 7.835 1.00 93.12 197 ASN A O 1
ATOM 1494 N N . CYS A 1 198 ? -11.808 -10.043 8.016 1.00 95.31 198 CYS A N 1
ATOM 1495 C CA . CYS A 1 198 ? -11.580 -8.756 7.371 1.00 95.31 198 CYS A CA 1
ATOM 1496 C C . CYS A 1 198 ? -11.478 -8.938 5.854 1.00 95.31 198 CYS A C 1
ATOM 1498 O O . CYS A 1 198 ? -10.481 -9.440 5.342 1.00 95.31 198 CYS A O 1
ATOM 1500 N N . THR A 1 199 ? -12.529 -8.557 5.126 1.00 94.12 199 THR A N 1
ATOM 1501 C CA . THR A 1 199 ? -12.561 -8.648 3.655 1.00 94.12 199 THR A CA 1
ATOM 1502 C C . THR A 1 199 ? -12.019 -7.394 2.974 1.00 94.12 199 THR A C 1
ATOM 1504 O O . THR A 1 199 ? -11.572 -7.467 1.830 1.00 94.12 199 THR A O 1
ATOM 1507 N N . GLY A 1 200 ? -12.036 -6.254 3.672 1.00 93.81 200 GLY A N 1
ATOM 1508 C CA . GLY A 1 200 ? -11.473 -5.002 3.183 1.00 93.81 200 GLY A CA 1
ATOM 1509 C C . GLY A 1 200 ? -9.954 -5.076 3.047 1.00 93.81 200 GLY A C 1
ATOM 1510 O O . GLY A 1 200 ? -9.255 -5.636 3.897 1.00 93.81 200 GLY A O 1
ATOM 1511 N N . ARG A 1 201 ? -9.458 -4.499 1.955 1.00 94.50 201 ARG A N 1
ATOM 1512 C CA . ARG A 1 201 ? -8.050 -4.502 1.557 1.00 94.50 201 ARG A CA 1
ATOM 1513 C C . ARG A 1 201 ? -7.658 -3.099 1.114 1.00 94.50 201 ARG A C 1
ATOM 1515 O O . ARG A 1 201 ? -8.460 -2.411 0.485 1.00 94.50 201 ARG A O 1
ATOM 1522 N N . LEU A 1 202 ? -6.443 -2.689 1.453 1.00 94.69 202 LEU A N 1
ATOM 1523 C CA . LEU A 1 202 ? -5.785 -1.549 0.829 1.00 94.69 202 LEU A CA 1
ATOM 1524 C C . LEU A 1 202 ? -5.006 -2.067 -0.366 1.00 94.69 202 LEU A C 1
ATOM 1526 O O . LEU A 1 202 ? -4.301 -3.067 -0.244 1.00 94.69 202 LEU A O 1
ATOM 1530 N N . THR A 1 203 ? -5.135 -1.394 -1.501 1.00 93.25 203 THR 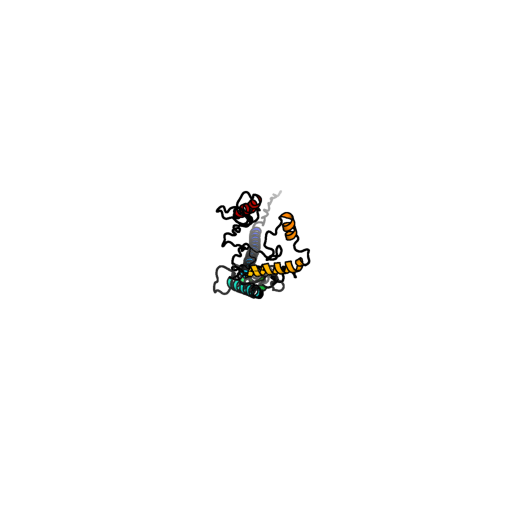A N 1
ATOM 1531 C CA . THR A 1 203 ? -4.448 -1.796 -2.722 1.00 93.25 203 THR A CA 1
ATOM 1532 C C . THR A 1 203 ? -3.623 -0.659 -3.281 1.00 93.25 203 THR A C 1
ATOM 1534 O O . THR A 1 203 ? -4.110 0.468 -3.349 1.00 93.25 203 THR A O 1
ATOM 1537 N N . SER A 1 204 ? -2.411 -0.968 -3.718 1.00 88.38 204 SER A N 1
ATOM 1538 C CA . SER A 1 204 ? -1.574 -0.063 -4.499 1.00 88.38 204 SER A CA 1
ATOM 1539 C C . SER A 1 204 ? -1.239 -0.752 -5.795 1.00 88.38 204 SER A C 1
ATOM 1541 O O . SER A 1 204 ? -0.958 -1.951 -5.797 1.00 88.38 204 SER A O 1
ATOM 1543 N N . MET A 1 205 ? -1.211 0.009 -6.882 1.00 82.62 205 MET A N 1
ATOM 1544 C CA . MET A 1 205 ? -0.414 -0.428 -8.016 1.00 82.62 205 MET A CA 1
ATOM 1545 C C . MET A 1 205 ? 1.031 -0.482 -7.532 1.00 82.62 205 MET A C 1
ATOM 1547 O O . MET A 1 205 ? 1.523 0.465 -6.911 1.00 82.62 205 MET A O 1
ATOM 1551 N N . LEU A 1 206 ? 1.646 -1.647 -7.693 1.00 69.88 206 LEU A N 1
ATOM 1552 C CA . LEU A 1 206 ? 3.084 -1.737 -7.593 1.00 69.88 206 LEU A CA 1
ATOM 1553 C C . LEU A 1 206 ? 3.684 -1.108 -8.833 1.00 69.88 206 LEU A C 1
ATOM 1555 O O . LEU A 1 206 ? 3.037 -1.023 -9.878 1.00 69.88 206 LEU A O 1
ATOM 1559 N N . ASP A 1 207 ? 4.936 -0.705 -8.695 1.00 61.06 207 ASP A N 1
ATOM 1560 C CA . ASP A 1 207 ? 5.758 -0.303 -9.816 1.00 61.06 207 ASP A CA 1
ATOM 1561 C C . ASP A 1 207 ? 6.131 -1.539 -10.657 1.00 61.06 207 ASP A C 1
ATOM 1563 O O . ASP A 1 207 ? 7.276 -1.984 -10.714 1.00 61.06 207 ASP A O 1
ATOM 1567 N N . ASP A 1 208 ? 5.130 -2.115 -11.325 1.00 57.62 208 ASP A N 1
ATOM 1568 C CA . ASP A 1 208 ? 5.287 -3.142 -12.360 1.00 57.62 208 ASP A CA 1
ATOM 1569 C C . ASP A 1 208 ? 5.953 -2.549 -13.628 1.00 57.62 208 ASP A C 1
ATOM 1571 O O . ASP A 1 208 ? 6.088 -3.220 -14.655 1.00 57.62 208 ASP A O 1
ATOM 1575 N N . TRP A 1 209 ? 6.368 -1.276 -13.563 1.00 60.53 209 TRP A N 1
ATOM 1576 C CA . TRP A 1 209 ? 6.920 -0.476 -14.654 1.00 60.53 209 TRP A CA 1
ATOM 1577 C C . TRP A 1 209 ? 8.317 0.084 -14.355 1.00 60.53 209 TRP A C 1
ATOM 1579 O O . TRP A 1 209 ? 9.007 0.506 -15.285 1.00 60.53 209 TRP A O 1
ATOM 1589 N N . GLY A 1 210 ? 8.723 0.128 -13.086 1.00 61.19 210 GLY A N 1
ATOM 1590 C CA . GLY A 1 210 ? 9.911 0.840 -12.646 1.00 61.19 210 GLY A CA 1
ATOM 1591 C C . GLY A 1 210 ? 11.026 -0.092 -12.247 1.00 61.19 210 GLY A C 1
ATOM 1592 O O . GLY A 1 210 ? 10.945 -0.868 -11.304 1.00 61.19 210 GLY A O 1
ATOM 1593 N N . LEU A 1 211 ? 12.099 0.024 -12.996 1.00 71.50 211 LEU A N 1
ATOM 1594 C CA . LEU A 1 211 ? 13.346 -0.647 -12.747 1.00 71.50 211 LEU A CA 1
ATOM 1595 C C . LEU A 1 211 ? 13.819 -0.458 -11.290 1.00 71.50 211 LEU A C 1
ATOM 1597 O O . LEU A 1 211 ? 14.164 0.645 -10.867 1.00 71.50 211 LEU A O 1
ATOM 1601 N N . THR A 1 212 ? 13.801 -1.543 -10.514 1.00 71.12 212 THR A N 1
ATOM 1602 C CA . THR A 1 212 ? 14.065 -1.551 -9.061 1.00 71.12 212 THR A CA 1
ATOM 1603 C C . THR A 1 212 ? 15.469 -2.047 -8.696 1.00 71.12 212 THR A C 1
ATOM 1605 O O . THR A 1 212 ? 15.848 -2.075 -7.523 1.00 71.12 212 THR A O 1
ATOM 1608 N N . GLY A 1 213 ? 16.264 -2.465 -9.679 1.00 72.44 213 GLY A N 1
ATOM 1609 C CA . GLY A 1 213 ? 17.628 -2.941 -9.493 1.00 72.44 213 GLY A CA 1
ATOM 1610 C C . GLY A 1 213 ? 18.655 -1.810 -9.385 1.00 72.44 213 GLY A C 1
ATOM 1611 O O . GLY A 1 213 ? 18.550 -0.763 -10.017 1.00 72.44 213 GLY A O 1
ATOM 1612 N N . SER A 1 214 ? 19.736 -2.056 -8.642 1.00 72.25 214 SER A N 1
ATOM 1613 C CA . SER A 1 214 ? 20.854 -1.106 -8.503 1.00 72.25 214 SER A CA 1
ATOM 1614 C C . SER A 1 214 ? 21.598 -0.817 -9.814 1.00 72.25 214 SER A C 1
ATOM 1616 O O . SER A 1 214 ? 22.284 0.194 -9.919 1.00 72.25 214 SER A O 1
ATOM 1618 N N . GLY A 1 215 ? 21.479 -1.700 -10.811 1.00 73.88 215 GLY A N 1
ATOM 1619 C CA . GLY A 1 215 ? 22.019 -1.501 -12.160 1.00 73.88 215 GLY A CA 1
ATOM 1620 C C . GLY A 1 215 ? 21.080 -0.744 -13.100 1.00 73.88 215 GLY A C 1
ATOM 1621 O O . GLY A 1 215 ? 21.396 -0.588 -14.276 1.00 73.88 215 GLY A O 1
ATOM 1622 N N . GLU A 1 216 ? 19.923 -0.313 -12.605 1.00 73.94 216 GLU A N 1
ATOM 1623 C CA . GLU A 1 216 ? 18.841 0.213 -13.429 1.00 73.94 216 GLU A CA 1
ATOM 1624 C C . GLU A 1 216 ? 18.503 1.686 -13.118 1.00 73.94 216 GLU A C 1
ATOM 1626 O O . GLU A 1 216 ? 17.613 2.277 -13.726 1.00 73.94 216 GLU A O 1
ATOM 1631 N N . SER A 1 217 ? 19.256 2.305 -12.201 1.00 76.56 217 SER A N 1
ATOM 1632 C CA . SER A 1 217 ? 19.081 3.691 -11.749 1.00 76.56 217 SER A CA 1
ATOM 1633 C C . SER A 1 217 ? 19.993 4.704 -12.453 1.00 76.56 217 SER A C 1
ATOM 1635 O O . SER A 1 217 ? 20.048 5.861 -12.046 1.00 76.56 217 SER A O 1
ATOM 1637 N N . GLY A 1 218 ? 20.789 4.278 -13.436 1.00 80.56 218 GLY A N 1
ATOM 1638 C CA . GLY A 1 218 ? 21.739 5.164 -14.110 1.00 80.56 218 GLY A CA 1
ATOM 1639 C C . GLY A 1 218 ? 21.078 6.110 -15.115 1.00 80.56 218 GLY A C 1
ATOM 1640 O O . GLY A 1 218 ? 19.974 5.858 -15.606 1.00 80.56 218 GLY A O 1
ATOM 1641 N N . SER A 1 219 ? 21.786 7.174 -15.493 1.00 83.69 219 SER A N 1
ATOM 1642 C CA . SER A 1 219 ? 21.385 8.017 -16.624 1.00 83.69 219 SER A CA 1
ATOM 1643 C C . SER A 1 219 ? 21.575 7.293 -17.950 1.00 83.69 219 SER A C 1
ATOM 1645 O O . SER A 1 219 ? 22.453 6.457 -18.134 1.00 83.69 219 SER A O 1
ATOM 1647 N N . CYS A 1 220 ? 20.790 7.694 -18.932 1.00 83.19 220 CYS A N 1
ATOM 1648 C CA . CYS A 1 220 ? 20.916 7.314 -20.325 1.00 83.19 220 CYS A CA 1
ATOM 1649 C C . CYS A 1 220 ? 21.024 8.597 -21.155 1.00 83.19 220 CYS A C 1
ATOM 1651 O O . CYS A 1 220 ? 20.016 9.075 -21.670 1.00 83.19 220 CYS A O 1
ATOM 1653 N N . PRO A 1 221 ? 22.206 9.232 -21.246 1.00 78.88 221 PRO A N 1
ATOM 1654 C CA . PRO A 1 221 ? 22.371 10.369 -22.139 1.00 78.88 221 PRO A CA 1
ATOM 1655 C C . PRO A 1 221 ? 22.292 9.888 -23.594 1.00 78.88 221 PRO A C 1
ATOM 1657 O O . PRO A 1 221 ? 22.913 8.885 -23.947 1.00 78.88 221 PRO A O 1
ATOM 1660 N N . ILE A 1 222 ? 21.583 10.629 -24.454 1.00 74.31 222 ILE A N 1
ATOM 1661 C CA . ILE A 1 222 ? 21.704 10.456 -25.912 1.00 74.31 222 ILE A CA 1
ATOM 1662 C C . ILE A 1 222 ? 23.182 10.497 -26.319 1.00 74.31 222 ILE A C 1
ATOM 1664 O O . ILE A 1 222 ? 23.912 11.408 -25.921 1.00 74.31 222 ILE A O 1
ATOM 1668 N N . ILE A 1 223 ? 23.617 9.526 -27.113 1.00 70.69 223 ILE A N 1
ATOM 1669 C CA . ILE A 1 223 ? 24.908 9.584 -27.793 1.00 70.69 223 ILE A CA 1
ATOM 1670 C C . ILE A 1 223 ? 24.617 10.180 -29.169 1.00 70.69 223 ILE A C 1
ATOM 1672 O O . ILE A 1 223 ? 23.884 9.559 -29.936 1.00 70.69 223 ILE A O 1
ATOM 1676 N N . PRO A 1 224 ? 25.115 11.388 -29.481 1.00 65.19 224 PRO A N 1
ATOM 1677 C CA . PRO A 1 224 ? 24.918 11.985 -30.794 1.00 65.19 224 PRO A CA 1
ATOM 1678 C C . PRO A 1 224 ? 25.307 11.032 -31.919 1.00 65.19 224 PRO A C 1
ATOM 1680 O O . PRO A 1 224 ? 26.321 10.343 -31.819 1.00 65.19 224 PRO A O 1
ATOM 1683 N N . ASP A 1 225 ? 24.483 10.993 -32.965 1.00 63.91 225 ASP A N 1
ATOM 1684 C CA . ASP A 1 225 ? 24.734 10.279 -34.223 1.00 63.91 225 ASP A CA 1
ATOM 1685 C C . ASP A 1 225 ? 24.917 8.758 -34.122 1.00 63.91 225 ASP A C 1
ATOM 1687 O O . ASP A 1 225 ? 25.109 8.093 -35.141 1.00 63.91 225 ASP A O 1
ATOM 1691 N N . ILE A 1 226 ? 24.796 8.181 -32.921 1.00 69.00 226 ILE A N 1
ATOM 1692 C CA . ILE A 1 226 ? 24.921 6.746 -32.700 1.00 69.00 226 ILE A CA 1
ATOM 1693 C C . ILE A 1 226 ? 23.697 6.240 -31.925 1.00 69.00 226 ILE A C 1
ATOM 1695 O O . ILE A 1 226 ? 23.563 6.510 -30.729 1.00 69.00 226 ILE A O 1
ATOM 1699 N N . PRO A 1 227 ? 22.833 5.436 -32.565 1.00 72.25 227 PRO A N 1
ATOM 1700 C CA . PRO A 1 227 ? 21.714 4.760 -31.917 1.00 72.25 227 PRO A CA 1
ATOM 1701 C C . PRO A 1 227 ? 22.232 3.553 -31.119 1.00 72.25 227 PRO A C 1
ATOM 1703 O O . PRO A 1 227 ? 22.031 2.397 -31.489 1.00 72.25 227 PRO A O 1
ATOM 1706 N N . ALA A 1 228 ? 22.992 3.822 -30.060 1.00 80.06 228 ALA A N 1
ATOM 1707 C CA . ALA A 1 228 ? 23.604 2.802 -29.220 1.00 80.06 228 ALA A CA 1
ATOM 1708 C C . ALA A 1 228 ? 22.810 2.585 -27.922 1.00 80.06 228 ALA A C 1
ATOM 1710 O O . ALA A 1 228 ? 22.182 3.520 -27.414 1.00 80.06 228 ALA A O 1
ATOM 1711 N N . PRO A 1 229 ? 22.876 1.370 -27.348 1.00 85.12 229 PRO A N 1
ATOM 1712 C CA . PRO A 1 229 ? 22.395 1.121 -26.001 1.00 85.12 229 PRO A CA 1
ATOM 1713 C C . PRO A 1 229 ? 23.065 2.031 -24.979 1.00 85.12 229 PRO A C 1
ATOM 1715 O O . PRO A 1 229 ? 24.270 2.281 -25.048 1.00 85.12 229 PRO A O 1
ATOM 1718 N N . CYS A 1 230 ? 22.292 2.484 -23.996 1.00 84.94 230 CYS A N 1
ATOM 1719 C CA . CYS A 1 230 ? 22.831 3.287 -22.909 1.00 84.94 230 CYS A CA 1
ATOM 1720 C C . CYS A 1 230 ? 23.690 2.425 -21.976 1.00 84.94 230 CYS A C 1
ATOM 1722 O O . CYS A 1 230 ? 23.156 1.522 -21.331 1.00 84.94 230 CYS A O 1
ATOM 1724 N N . PRO A 1 231 ? 25.003 2.697 -21.851 1.00 80.94 231 PRO A N 1
ATOM 1725 C CA . PRO A 1 231 ? 25.902 1.835 -21.084 1.00 80.94 231 PRO A CA 1
ATOM 1726 C C . PRO A 1 231 ? 25.642 1.901 -19.575 1.00 80.94 231 PRO A C 1
ATOM 1728 O O . PRO A 1 231 ? 25.930 0.946 -18.863 1.00 80.94 231 PRO A O 1
ATOM 1731 N N . LEU A 1 232 ? 25.100 3.021 -19.093 1.00 83.88 232 LEU A N 1
ATOM 1732 C CA . LEU A 1 232 ? 24.842 3.267 -17.673 1.00 83.88 232 LEU A CA 1
ATOM 1733 C C . LEU A 1 232 ? 23.425 2.859 -17.236 1.00 83.88 232 LEU A C 1
ATOM 1735 O O . LEU A 1 232 ? 23.178 2.749 -16.041 1.00 83.88 232 LEU A O 1
ATOM 1739 N N . ASN A 1 233 ? 22.510 2.612 -18.180 1.00 85.94 233 ASN A N 1
ATOM 1740 C CA . ASN A 1 233 ? 21.160 2.123 -17.895 1.00 85.94 233 ASN A CA 1
ATOM 1741 C C . ASN A 1 233 ? 20.643 1.245 -19.039 1.00 85.94 233 ASN A C 1
ATOM 1743 O O . ASN A 1 233 ? 19.708 1.582 -19.775 1.00 85.94 233 ASN A O 1
ATOM 1747 N N . LEU A 1 234 ? 21.330 0.120 -19.217 1.00 86.88 234 LEU A N 1
ATOM 1748 C CA . LEU A 1 234 ? 21.009 -0.852 -20.251 1.00 86.88 234 LEU A CA 1
ATOM 1749 C C . LEU A 1 234 ? 19.606 -1.464 -20.074 1.00 86.88 234 LEU A C 1
ATOM 1751 O O . LEU A 1 234 ? 18.930 -1.621 -21.090 1.00 86.88 234 LEU A O 1
ATOM 1755 N N . PRO A 1 235 ? 19.130 -1.766 -18.848 1.00 86.31 235 PRO A N 1
ATOM 1756 C CA . PRO A 1 235 ? 17.788 -2.312 -18.643 1.00 86.31 235 PRO A CA 1
ATOM 1757 C C . PRO A 1 235 ? 16.683 -1.358 -19.099 1.00 86.31 235 PRO A C 1
ATOM 1759 O O . PRO A 1 235 ? 15.786 -1.781 -19.825 1.00 86.31 235 PRO A O 1
ATOM 1762 N N . TYR A 1 236 ? 16.788 -0.058 -18.795 1.00 85.12 236 TYR A N 1
ATOM 1763 C CA . TYR A 1 236 ? 15.802 0.921 -19.265 1.00 85.12 236 TYR A CA 1
ATOM 1764 C C . TYR A 1 236 ? 15.807 1.074 -20.775 1.00 85.12 236 TYR A C 1
ATOM 1766 O O . TYR A 1 236 ? 14.753 1.051 -21.415 1.00 85.12 236 TYR A O 1
ATOM 1774 N N . TRP A 1 237 ? 17.001 1.165 -21.363 1.00 87.81 237 TRP A N 1
ATOM 1775 C CA . TRP A 1 237 ? 17.130 1.239 -22.811 1.00 87.81 237 TRP A CA 1
ATOM 1776 C C . TRP A 1 237 ? 16.569 -0.016 -23.483 1.00 87.81 237 TRP A C 1
ATOM 1778 O O . TRP A 1 237 ? 15.839 0.083 -24.466 1.00 87.81 237 TRP A O 1
ATOM 1788 N N . GLY A 1 238 ? 16.873 -1.199 -22.950 1.00 88.38 238 GLY A N 1
ATOM 1789 C CA . GLY A 1 238 ? 16.396 -2.479 -23.466 1.00 88.38 238 GLY A CA 1
ATOM 1790 C C . GLY A 1 238 ? 14.876 -2.605 -23.382 1.00 88.38 238 GLY A C 1
ATOM 1791 O O . GLY A 1 238 ? 14.229 -2.987 -24.356 1.00 88.38 238 GLY A O 1
ATOM 1792 N N . MET A 1 239 ? 14.297 -2.201 -22.253 1.00 86.81 239 MET A N 1
ATOM 1793 C CA . MET A 1 239 ? 12.854 -2.188 -22.051 1.00 86.81 239 MET A CA 1
ATOM 1794 C C . MET A 1 239 ? 12.164 -1.264 -23.067 1.00 86.81 239 MET A C 1
ATOM 1796 O O . MET A 1 239 ? 11.323 -1.723 -23.841 1.00 86.81 239 MET A O 1
ATOM 1800 N N . ALA A 1 240 ? 12.566 0.006 -23.147 1.00 87.88 240 ALA A N 1
ATOM 1801 C CA . ALA A 1 240 ? 11.949 0.979 -24.047 1.00 87.88 240 ALA A CA 1
ATOM 1802 C C . ALA A 1 240 ? 12.185 0.657 -25.538 1.00 87.88 240 ALA A C 1
ATOM 1804 O O . ALA A 1 240 ? 11.258 0.749 -26.349 1.00 87.88 240 ALA A O 1
ATOM 1805 N N . SER A 1 241 ? 13.395 0.216 -25.901 1.00 87.88 241 SER A N 1
ATOM 1806 C CA . SER A 1 241 ? 13.720 -0.187 -27.277 1.00 87.88 241 SER A CA 1
ATOM 1807 C C . SER A 1 241 ? 12.933 -1.417 -27.722 1.00 87.88 241 SER A C 1
ATOM 1809 O O . SER A 1 241 ? 12.563 -1.496 -28.890 1.00 87.88 241 SER A O 1
ATOM 1811 N N . SER A 1 242 ? 12.618 -2.352 -26.816 1.00 88.19 242 SER A N 1
ATOM 1812 C CA . SER A 1 242 ? 11.803 -3.526 -27.150 1.00 88.19 242 SER A CA 1
ATOM 1813 C C . SER A 1 242 ? 10.361 -3.147 -27.505 1.00 88.19 242 SER A C 1
ATOM 1815 O O . SER A 1 242 ? 9.838 -3.609 -28.519 1.00 88.19 242 SER A O 1
ATOM 1817 N N . VAL A 1 243 ? 9.748 -2.231 -26.746 1.00 87.06 243 VAL A N 1
ATOM 1818 C CA . VAL A 1 243 ? 8.401 -1.696 -27.023 1.00 87.06 243 VAL A CA 1
ATOM 1819 C C . VAL A 1 243 ? 8.389 -0.937 -28.346 1.00 87.06 243 VAL A C 1
ATOM 1821 O O . VAL A 1 243 ? 7.493 -1.125 -29.172 1.00 87.06 243 VAL A O 1
ATOM 1824 N N . TYR A 1 244 ? 9.405 -0.102 -28.574 1.00 85.31 244 TYR A N 1
ATOM 1825 C CA . TYR A 1 244 ? 9.569 0.618 -29.833 1.00 85.31 244 TYR A CA 1
ATOM 1826 C C . TYR A 1 244 ? 9.791 -0.333 -31.016 1.00 85.31 244 TYR A C 1
ATOM 1828 O O . TYR A 1 244 ? 9.185 -0.158 -32.066 1.00 85.31 244 TYR A O 1
ATOM 1836 N N . GLY A 1 245 ? 10.598 -1.380 -30.846 1.00 85.06 245 GLY A N 1
ATOM 1837 C CA . GLY A 1 245 ? 10.832 -2.390 -31.875 1.00 85.06 245 GLY A CA 1
ATOM 1838 C C . GLY A 1 245 ? 9.546 -3.109 -32.279 1.00 85.06 245 GLY A C 1
ATOM 1839 O O . GLY A 1 245 ? 9.268 -3.254 -33.468 1.00 85.06 245 GLY A O 1
ATOM 1840 N N . VAL A 1 246 ? 8.711 -3.496 -31.310 1.00 82.81 246 VAL A N 1
ATOM 1841 C CA . VAL A 1 246 ? 7.406 -4.104 -31.607 1.00 82.81 246 VAL A CA 1
ATOM 1842 C C . VAL A 1 246 ? 6.460 -3.104 -32.274 1.00 82.81 246 VAL A C 1
ATOM 1844 O O . VAL A 1 246 ? 5.771 -3.466 -33.229 1.00 82.81 246 VAL A O 1
ATOM 1847 N N . SER A 1 247 ? 6.435 -1.844 -31.828 1.00 79.12 247 SER A N 1
ATOM 1848 C CA . SER A 1 247 ? 5.593 -0.821 -32.462 1.00 79.12 247 SER A CA 1
ATOM 1849 C C . SER A 1 247 ? 6.012 -0.550 -33.907 1.00 79.12 247 SER A C 1
ATOM 1851 O O . SER A 1 247 ? 5.146 -0.452 -34.776 1.00 79.12 247 SER A O 1
ATOM 1853 N N . LEU A 1 248 ? 7.316 -0.543 -34.191 1.00 76.31 248 LEU A N 1
ATOM 1854 C CA . LEU A 1 248 ? 7.842 -0.498 -35.548 1.00 76.31 248 LEU A CA 1
ATOM 1855 C C . LEU A 1 248 ? 7.412 -1.709 -36.365 1.00 76.31 248 LEU A C 1
ATOM 1857 O O . LEU A 1 248 ? 6.949 -1.518 -37.475 1.00 76.31 248 LEU A O 1
ATOM 1861 N N . MET A 1 249 ? 7.498 -2.939 -35.852 1.00 71.00 249 MET A N 1
ATOM 1862 C CA . MET A 1 249 ? 7.089 -4.122 -36.627 1.00 71.00 249 MET A CA 1
ATOM 1863 C C . MET A 1 249 ? 5.608 -4.098 -37.025 1.00 71.00 249 MET A C 1
ATOM 1865 O O . MET A 1 249 ? 5.251 -4.593 -38.091 1.00 71.00 249 MET A O 1
ATOM 1869 N N . VAL A 1 250 ? 4.741 -3.523 -36.190 1.00 68.25 250 VAL A N 1
ATOM 1870 C CA . VAL A 1 250 ? 3.312 -3.375 -36.506 1.00 68.25 250 VAL A CA 1
ATOM 1871 C C . VAL A 1 250 ? 3.069 -2.196 -37.456 1.00 68.25 250 VAL A C 1
ATOM 1873 O O . VAL A 1 250 ? 2.229 -2.300 -38.349 1.00 68.25 250 VAL A O 1
ATOM 1876 N N . ASN A 1 251 ? 3.812 -1.095 -37.302 1.00 63.78 251 ASN A N 1
ATOM 1877 C CA . ASN A 1 251 ? 3.684 0.102 -38.139 1.00 63.78 251 ASN A CA 1
ATOM 1878 C C . ASN A 1 251 ? 4.432 0.010 -39.480 1.00 63.78 251 ASN A C 1
ATOM 1880 O O . ASN A 1 251 ? 4.049 0.710 -40.410 1.00 63.78 251 ASN A O 1
ATOM 1884 N N . ALA A 1 252 ? 5.411 -0.888 -39.618 1.00 55.00 252 ALA A N 1
ATOM 1885 C CA . ALA A 1 252 ? 6.184 -1.158 -40.839 1.00 55.00 252 ALA A CA 1
ATOM 1886 C C . ALA A 1 252 ? 5.355 -1.813 -41.964 1.00 55.00 252 ALA A C 1
ATOM 1888 O O . ALA A 1 252 ? 5.859 -2.135 -43.036 1.00 55.00 252 ALA A O 1
ATOM 1889 N N . PHE A 1 253 ? 4.059 -2.036 -41.729 1.00 50.75 253 PHE A N 1
ATOM 1890 C CA . PHE A 1 253 ? 3.086 -2.336 -42.781 1.00 50.75 253 PHE A CA 1
ATOM 1891 C C . PHE A 1 253 ? 2.384 -1.072 -43.323 1.00 50.75 253 PHE A C 1
ATOM 1893 O O . PHE A 1 253 ? 1.530 -1.173 -44.206 1.00 50.75 253 PHE A O 1
ATOM 1900 N N . GLY A 1 254 ? 2.720 0.114 -42.805 1.00 55.03 254 GLY A N 1
ATOM 1901 C CA . GLY A 1 254 ? 2.317 1.424 -43.317 1.00 55.03 254 GLY A CA 1
ATOM 1902 C C . GLY A 1 254 ? 3.293 1.974 -44.370 1.00 55.03 254 GLY A C 1
ATOM 1903 O O . GLY A 1 254 ? 4.300 1.341 -44.676 1.00 55.03 254 GLY A O 1
ATOM 1904 N N . PRO A 1 255 ? 3.009 3.139 -44.987 1.00 51.34 255 PRO A N 1
ATOM 1905 C CA . PRO A 1 255 ? 3.896 3.752 -45.974 1.00 51.34 255 PRO A CA 1
ATOM 1906 C C . PRO A 1 255 ? 5.143 4.332 -45.286 1.00 51.34 255 PRO A C 1
ATOM 1908 O O . PRO A 1 255 ? 5.222 5.531 -45.013 1.00 51.34 255 PRO A O 1
ATOM 1911 N N . ASP A 1 256 ? 6.102 3.455 -45.002 1.00 59.91 256 ASP A N 1
ATOM 1912 C CA . ASP A 1 256 ? 7.394 3.769 -44.402 1.00 59.91 256 ASP A CA 1
ATOM 1913 C C . ASP A 1 256 ? 8.135 4.847 -45.207 1.00 59.91 256 ASP A C 1
ATOM 1915 O O . ASP A 1 256 ? 8.106 4.866 -46.445 1.00 59.91 256 ASP A O 1
ATOM 1919 N N . PHE A 1 257 ? 8.840 5.731 -44.501 1.00 62.25 257 PHE A N 1
ATOM 1920 C CA . PHE A 1 257 ? 9.656 6.830 -45.024 1.00 62.25 257 PHE A CA 1
ATOM 1921 C C . PHE A 1 257 ? 8.890 8.090 -45.410 1.00 62.25 257 PHE A C 1
ATOM 1923 O O . PHE A 1 257 ? 9.401 8.882 -46.196 1.00 62.25 257 PHE A O 1
ATOM 1930 N N . SER A 1 258 ? 7.679 8.326 -44.907 1.00 68.56 258 SER A N 1
ATOM 1931 C CA . SER A 1 258 ? 6.930 9.543 -45.263 1.00 68.56 258 SER A CA 1
ATOM 1932 C C . SER A 1 258 ? 7.626 10.823 -44.777 1.00 68.56 258 SER A C 1
ATOM 1934 O O . SER A 1 258 ? 7.753 11.777 -45.550 1.00 68.56 258 SER A O 1
ATOM 1936 N N . ALA A 1 259 ? 8.166 10.825 -43.554 1.00 66.62 259 ALA A N 1
ATOM 1937 C CA . ALA A 1 259 ? 8.907 11.960 -43.007 1.00 66.62 259 ALA A CA 1
ATOM 1938 C C . ALA A 1 259 ? 10.293 12.090 -43.655 1.00 66.62 259 ALA A C 1
ATOM 1940 O O . ALA A 1 259 ? 10.732 13.190 -43.983 1.00 66.62 259 ALA A O 1
ATOM 1941 N N . SER A 1 260 ? 10.946 10.965 -43.927 1.00 71.88 260 SER A N 1
ATOM 1942 C CA . SER A 1 260 ? 12.233 10.874 -44.615 1.00 71.88 260 SER A CA 1
ATOM 1943 C C . SER A 1 260 ? 12.120 11.359 -46.065 1.00 71.88 260 SER A C 1
ATOM 1945 O O . SER A 1 260 ? 12.924 12.170 -46.519 1.00 71.88 260 SER A O 1
ATOM 1947 N N . ARG A 1 261 ? 11.068 10.953 -46.787 1.00 70.75 261 ARG A N 1
ATOM 1948 C CA . ARG A 1 261 ? 10.741 11.445 -48.133 1.00 70.75 261 ARG A CA 1
ATOM 1949 C C . ARG A 1 261 ? 10.404 12.924 -48.107 1.00 70.75 261 ARG A C 1
ATOM 1951 O O . ARG A 1 261 ? 10.871 13.646 -48.982 1.00 70.75 261 ARG A O 1
ATOM 1958 N N . LEU A 1 262 ? 9.636 13.395 -47.123 1.00 74.12 262 LEU A N 1
ATOM 1959 C CA . LEU A 1 262 ? 9.353 14.821 -46.963 1.00 74.12 262 LEU A CA 1
ATOM 1960 C C . LEU A 1 262 ? 10.648 15.615 -46.742 1.00 74.12 262 LEU A C 1
ATOM 1962 O O . LEU A 1 262 ? 10.879 16.589 -47.451 1.00 74.12 262 LEU A O 1
ATOM 1966 N N . ALA A 1 263 ? 11.518 15.178 -45.829 1.00 71.25 263 ALA A N 1
ATOM 1967 C CA . ALA A 1 263 ? 12.806 15.816 -45.563 1.00 71.25 263 ALA A CA 1
ATOM 1968 C C . ALA A 1 263 ? 13.696 15.837 -46.813 1.00 71.25 263 ALA A C 1
ATOM 1970 O O . ALA A 1 263 ? 14.236 16.881 -47.173 1.00 71.25 263 ALA A O 1
ATOM 1971 N N . GLN A 1 264 ? 13.764 14.724 -47.544 1.00 73.12 264 GLN A N 1
ATOM 1972 C CA . GLN A 1 264 ? 14.498 14.646 -48.801 1.00 73.12 264 GLN A CA 1
ATOM 1973 C C . GLN A 1 264 ? 13.899 15.550 -49.890 1.00 73.12 264 GLN A C 1
ATOM 1975 O O . GLN A 1 264 ? 14.644 16.142 -50.664 1.00 73.12 264 GLN A O 1
ATOM 1980 N N . THR A 1 265 ? 12.573 15.708 -49.931 1.00 75.69 265 THR A N 1
ATOM 1981 C CA . THR A 1 265 ? 11.881 16.559 -50.915 1.00 75.69 265 THR A CA 1
ATOM 1982 C C . THR A 1 265 ? 12.026 18.049 -50.594 1.00 75.69 265 THR A C 1
ATOM 1984 O O . THR A 1 265 ? 12.166 18.859 -51.505 1.00 75.69 265 THR A O 1
ATOM 1987 N N . VAL A 1 266 ? 11.991 18.425 -49.313 1.00 77.00 266 VAL A N 1
ATOM 1988 C CA . VAL A 1 266 ? 12.011 19.830 -48.869 1.00 77.00 266 VAL A CA 1
ATOM 1989 C C . VAL A 1 266 ? 13.436 20.351 -48.686 1.00 77.00 266 VAL A C 1
ATOM 1991 O O . VAL A 1 266 ? 13.744 21.459 -49.113 1.00 77.00 266 VAL A O 1
ATOM 1994 N N . VAL A 1 267 ? 14.303 19.567 -48.043 1.00 76.12 267 VAL A N 1
ATOM 1995 C CA . VAL A 1 267 ? 15.657 19.978 -47.628 1.00 76.12 267 VAL A CA 1
ATOM 1996 C C . VAL A 1 267 ? 16.736 19.398 -48.554 1.00 76.12 267 VAL A C 1
ATOM 1998 O O . VAL A 1 267 ? 17.883 19.832 -48.517 1.00 76.12 267 VAL A O 1
ATOM 2001 N N . GLY A 1 268 ? 16.390 18.440 -49.424 1.00 73.81 268 GLY A N 1
ATOM 2002 C CA . GLY A 1 268 ? 17.331 17.820 -50.367 1.00 73.81 268 GLY A CA 1
ATOM 2003 C C . GLY A 1 268 ? 18.230 16.745 -49.747 1.00 73.81 268 GLY A C 1
ATOM 2004 O O . GLY A 1 268 ? 19.103 16.207 -50.425 1.00 73.81 268 GLY A O 1
ATOM 2005 N N . GLY A 1 269 ? 18.022 16.410 -48.474 1.00 66.81 269 GLY A N 1
ATOM 2006 C CA . GLY A 1 269 ? 18.811 15.422 -47.747 1.00 66.81 269 GLY A CA 1
ATOM 2007 C C . GLY A 1 269 ? 18.096 14.936 -46.493 1.00 66.81 269 GLY A C 1
ATOM 2008 O O . GLY A 1 269 ? 17.186 15.591 -45.985 1.00 66.81 269 GLY A O 1
ATOM 2009 N N . LEU A 1 270 ? 18.504 13.767 -46.003 1.00 62.28 270 LEU A N 1
ATOM 2010 C CA . LEU A 1 270 ? 18.065 13.274 -44.703 1.00 62.28 270 LEU A CA 1
ATOM 2011 C C . LEU A 1 270 ? 18.957 13.891 -43.620 1.00 62.28 270 LEU A C 1
ATOM 2013 O O . LEU A 1 270 ? 20.179 13.854 -43.769 1.00 62.28 270 LEU A O 1
ATOM 2017 N N . PRO A 1 271 ? 18.380 14.436 -42.535 1.00 57.56 271 PRO A N 1
ATOM 2018 C CA . PRO A 1 271 ? 19.164 15.002 -41.439 1.00 57.56 271 PRO A CA 1
ATOM 2019 C C . PRO A 1 271 ? 19.977 13.941 -40.680 1.00 57.56 271 PRO A C 1
ATOM 2021 O O . PRO A 1 271 ? 20.919 14.296 -39.984 1.00 57.56 271 PRO A O 1
ATOM 2024 N N . LEU A 1 272 ? 19.643 12.654 -40.833 1.00 60.56 272 LEU A N 1
ATOM 2025 C CA . LEU A 1 272 ? 20.382 11.525 -40.270 1.00 60.56 272 LEU A CA 1
ATOM 2026 C C . LEU A 1 272 ? 20.870 10.591 -41.395 1.00 60.56 272 LEU A C 1
ATOM 2028 O O . LEU A 1 272 ? 20.135 10.373 -42.365 1.00 60.56 272 LEU A O 1
ATOM 2032 N N . PRO A 1 273 ? 22.089 10.026 -41.294 1.00 56.12 273 PRO A N 1
ATOM 2033 C CA . PRO A 1 273 ? 22.626 9.141 -42.319 1.00 56.12 273 PRO A CA 1
ATOM 2034 C C . PRO A 1 273 ? 21.738 7.902 -42.523 1.00 56.12 273 PRO A C 1
ATOM 2036 O O . PRO A 1 273 ? 21.446 7.163 -41.586 1.00 56.12 273 PRO A O 1
ATOM 2039 N N . PHE A 1 274 ? 21.362 7.645 -43.781 1.00 49.94 274 PHE A N 1
ATOM 2040 C CA . PHE A 1 274 ? 20.473 6.551 -44.211 1.00 49.94 274 PHE A CA 1
ATOM 2041 C C . PHE A 1 274 ? 20.910 5.150 -43.738 1.00 49.94 274 PHE A C 1
ATOM 2043 O O . PHE A 1 274 ? 20.077 4.262 -43.587 1.00 49.94 274 PHE A O 1
ATOM 2050 N N . PHE A 1 275 ? 22.207 4.945 -43.475 1.00 52.88 275 PHE A N 1
ATOM 2051 C CA . PHE A 1 275 ? 22.751 3.660 -43.017 1.00 52.88 275 PHE A CA 1
ATOM 2052 C C . PHE A 1 275 ? 22.219 3.215 -41.647 1.00 52.88 275 PHE A C 1
ATOM 2054 O O . PHE A 1 275 ? 22.248 2.024 -41.349 1.00 52.88 275 PHE A O 1
ATOM 2061 N N . PHE A 1 276 ? 21.687 4.141 -40.849 1.00 53.53 276 PHE A N 1
ATOM 2062 C CA . PHE A 1 276 ? 21.029 3.849 -39.582 1.00 53.53 276 PHE A CA 1
ATOM 2063 C C . PHE A 1 276 ? 19.516 4.024 -39.732 1.00 53.53 276 PHE A C 1
ATOM 2065 O O . PHE A 1 276 ? 18.981 4.929 -39.132 1.00 53.53 276 PHE A O 1
ATOM 2072 N N . GLY A 1 277 ? 18.809 3.278 -40.585 1.00 56.44 277 GLY A N 1
ATOM 2073 C CA . GLY A 1 277 ? 17.332 3.154 -40.528 1.00 56.44 277 GLY A CA 1
ATOM 2074 C C . GLY A 1 277 ? 16.446 4.415 -40.679 1.00 56.44 277 GLY A C 1
ATOM 2075 O O . GLY A 1 277 ? 15.224 4.287 -40.622 1.00 56.44 277 GLY A O 1
ATOM 2076 N N . ALA A 1 278 ? 17.012 5.608 -40.903 1.00 65.31 278 ALA A N 1
ATOM 2077 C CA . ALA A 1 278 ? 16.308 6.890 -41.028 1.00 65.31 278 ALA A CA 1
ATOM 2078 C C . ALA A 1 278 ? 15.298 7.157 -39.882 1.00 65.31 278 ALA A C 1
ATOM 2080 O O . ALA A 1 278 ? 15.682 7.191 -38.716 1.00 65.31 278 ALA A O 1
ATOM 2081 N N . GLU A 1 279 ? 14.017 7.379 -40.196 1.00 66.62 279 GLU A N 1
ATOM 2082 C CA . GLU A 1 279 ? 12.953 7.680 -39.219 1.00 66.62 279 GLU A CA 1
ATOM 2083 C C . GLU A 1 279 ? 12.598 6.526 -38.264 1.00 66.62 279 GLU A C 1
ATOM 2085 O O . GLU A 1 279 ? 11.944 6.759 -37.250 1.00 66.62 279 GLU A O 1
ATOM 2090 N N . ASN A 1 280 ? 13.071 5.309 -38.546 1.00 72.12 280 ASN A N 1
ATOM 2091 C CA . ASN A 1 280 ? 12.763 4.097 -37.779 1.00 72.12 280 ASN A CA 1
ATOM 2092 C C . ASN A 1 280 ? 13.847 3.752 -36.746 1.00 72.12 280 ASN A C 1
ATOM 2094 O O . ASN A 1 280 ? 14.024 2.593 -36.370 1.00 72.12 280 ASN A O 1
ATOM 2098 N N . MET A 1 281 ? 14.615 4.747 -36.308 1.00 76.25 281 MET A N 1
ATOM 2099 C CA . MET A 1 281 ? 15.636 4.550 -35.288 1.00 76.25 281 MET A CA 1
ATOM 2100 C C . MET A 1 281 ? 15.129 4.860 -33.896 1.00 76.25 281 MET A C 1
ATOM 2102 O O . MET A 1 281 ? 14.541 5.911 -33.643 1.00 76.25 281 MET A O 1
ATOM 2106 N N . PHE A 1 282 ? 15.462 3.965 -32.969 1.00 80.06 282 PHE A N 1
ATOM 2107 C CA . PHE A 1 282 ? 15.227 4.194 -31.559 1.00 80.06 282 PHE A CA 1
ATOM 2108 C C . PHE A 1 282 ? 16.286 5.135 -30.989 1.00 80.06 282 PHE A C 1
ATOM 2110 O O . PHE A 1 282 ? 17.474 4.808 -30.950 1.00 80.06 282 PHE A O 1
ATOM 2117 N N . TRP A 1 283 ? 15.830 6.281 -30.502 1.00 79.38 283 TRP A N 1
ATOM 2118 C CA . TRP A 1 283 ? 16.632 7.219 -29.735 1.00 79.38 283 TRP A CA 1
ATOM 2119 C C . TRP A 1 283 ? 16.012 7.359 -28.355 1.00 79.38 283 TRP A C 1
ATOM 2121 O O . TRP A 1 283 ? 14.805 7.561 -28.231 1.00 79.38 283 TRP A O 1
ATOM 2131 N N . MET A 1 284 ? 16.840 7.277 -27.319 1.00 80.94 284 MET A N 1
ATOM 2132 C CA . MET A 1 284 ? 16.402 7.478 -25.947 1.00 80.94 284 MET A CA 1
ATOM 2133 C C . MET A 1 284 ? 17.353 8.424 -25.238 1.00 80.94 284 MET A C 1
ATOM 2135 O O . MET A 1 284 ? 18.571 8.324 -25.378 1.00 80.94 284 MET A O 1
ATOM 2139 N N . SER A 1 285 ? 16.769 9.332 -24.466 1.00 79.25 285 SER A N 1
ATOM 2140 C CA . SER A 1 285 ? 17.472 10.110 -23.463 1.00 79.25 285 SER A CA 1
ATOM 2141 C C . SER A 1 285 ? 16.681 10.054 -22.166 1.00 79.25 285 SER A C 1
ATOM 2143 O O . SER A 1 285 ? 15.474 10.294 -22.162 1.00 79.25 285 SER A O 1
ATOM 2145 N N . ALA A 1 286 ? 17.358 9.714 -21.079 1.00 80.88 286 ALA A N 1
ATOM 2146 C CA . ALA A 1 286 ? 16.815 9.715 -19.734 1.00 80.88 286 ALA A CA 1
ATOM 2147 C C . ALA A 1 286 ? 17.910 10.170 -18.776 1.00 80.88 286 ALA A C 1
ATOM 2149 O O . ALA A 1 286 ? 18.706 9.375 -18.283 1.00 80.88 286 ALA A O 1
ATOM 2150 N N . VAL A 1 287 ? 18.004 11.480 -18.586 1.00 79.12 287 VAL A N 1
ATOM 2151 C CA . VAL A 1 287 ? 19.011 12.093 -17.722 1.00 79.12 287 VAL A CA 1
ATOM 2152 C C . VAL A 1 287 ? 18.373 12.404 -16.374 1.00 79.12 287 VAL A C 1
ATOM 2154 O O . VAL A 1 287 ? 17.407 13.165 -16.322 1.00 79.12 287 VAL A O 1
ATOM 2157 N N . GLY A 1 288 ? 18.895 11.802 -15.305 1.00 74.50 288 GLY A N 1
ATOM 2158 C CA . GLY A 1 288 ? 18.433 12.039 -13.943 1.00 74.50 288 GLY A CA 1
ATOM 2159 C C . GLY A 1 288 ? 19.086 13.255 -13.282 1.00 74.50 288 GLY A C 1
ATOM 2160 O O . GLY A 1 288 ? 19.761 14.078 -13.915 1.00 74.50 288 GLY A O 1
ATOM 2161 N N . GLU A 1 289 ? 18.883 13.364 -11.972 1.00 72.94 289 GLU A N 1
ATOM 2162 C CA . GLU A 1 289 ? 19.436 14.430 -11.131 1.00 72.94 289 GLU A CA 1
ATOM 2163 C C . GLU A 1 289 ? 20.973 14.453 -11.148 1.00 72.94 289 GLU A C 1
ATOM 2165 O O . GLU A 1 289 ? 21.575 15.522 -11.061 1.00 72.94 289 GLU A O 1
ATOM 2170 N N . GLU A 1 290 ? 21.622 13.304 -11.343 1.00 74.12 290 GLU A N 1
ATOM 2171 C CA . GLU A 1 290 ? 23.080 13.150 -11.376 1.00 74.12 290 GLU A CA 1
ATOM 2172 C C . GLU A 1 290 ? 23.775 13.995 -12.455 1.00 74.12 290 GLU A C 1
ATOM 2174 O O . GLU A 1 290 ? 24.965 14.289 -12.348 1.00 74.12 290 GLU A O 1
ATOM 2179 N N . ALA A 1 291 ? 23.030 14.425 -13.473 1.00 71.12 291 ALA A N 1
ATOM 2180 C CA . ALA A 1 291 ? 23.489 15.353 -14.501 1.00 71.12 291 ALA A CA 1
ATOM 2181 C C . ALA A 1 291 ? 22.612 16.618 -14.566 1.00 71.12 291 ALA A C 1
ATOM 2183 O O . ALA A 1 291 ? 22.506 17.258 -15.610 1.00 71.12 291 ALA A O 1
ATOM 2184 N N . PHE A 1 292 ? 21.987 16.994 -13.444 1.00 69.94 292 PHE A N 1
ATOM 2185 C CA . PHE A 1 292 ? 21.084 18.143 -13.312 1.00 69.94 292 PHE A CA 1
ATOM 2186 C C . PHE A 1 292 ? 19.920 18.119 -14.311 1.00 69.94 292 PHE A C 1
ATOM 2188 O O . PHE A 1 292 ? 19.482 19.174 -14.769 1.00 69.94 292 PHE A O 1
ATOM 2195 N N . PHE A 1 293 ? 19.454 16.919 -14.685 1.00 68.81 293 PHE A N 1
ATOM 2196 C CA . PHE A 1 293 ? 18.483 16.697 -15.765 1.00 68.81 293 PHE A CA 1
ATOM 2197 C C . PHE A 1 293 ? 18.908 17.306 -17.115 1.00 68.81 293 PHE A C 1
ATOM 2199 O O . PHE A 1 293 ? 18.100 17.507 -18.021 1.00 68.81 293 PHE A O 1
ATOM 2206 N N . GLY A 1 294 ? 20.190 17.639 -17.250 1.00 68.19 294 GLY A N 1
ATOM 2207 C CA . GLY A 1 294 ? 20.726 18.398 -18.355 1.00 68.19 294 GLY A CA 1
ATOM 2208 C C . GLY A 1 294 ? 21.447 17.504 -19.337 1.00 68.19 294 GLY A C 1
ATOM 2209 O O . GLY A 1 294 ? 22.394 16.802 -18.987 1.00 68.19 294 GLY A O 1
ATOM 2210 N N . GLN A 1 295 ? 21.052 17.596 -20.603 1.00 68.44 295 GLN A N 1
ATOM 2211 C CA . GLN A 1 295 ? 21.807 16.990 -21.681 1.00 68.44 295 GLN A CA 1
ATOM 2212 C C . GLN A 1 295 ? 22.423 18.065 -22.586 1.00 68.44 295 GLN A C 1
ATOM 2214 O O . GLN A 1 295 ? 21.673 18.859 -23.166 1.00 68.44 295 GLN A O 1
ATOM 2219 N N . PRO A 1 296 ? 23.760 18.085 -22.764 1.00 63.59 296 PRO A N 1
ATOM 2220 C CA . PRO A 1 296 ? 24.373 18.933 -23.773 1.00 63.59 296 PRO A CA 1
ATOM 2221 C C . PRO A 1 296 ? 23.940 18.474 -25.170 1.00 63.59 296 PRO A C 1
ATOM 2223 O O . PRO A 1 296 ? 23.940 17.283 -25.490 1.00 63.59 296 PRO A O 1
ATOM 2226 N N . LEU A 1 297 ? 23.568 19.437 -26.005 1.00 59.47 297 LEU A N 1
ATOM 2227 C CA . LEU A 1 297 ? 23.394 19.251 -27.433 1.00 59.47 297 LEU A CA 1
ATOM 2228 C C . LEU A 1 297 ? 24.754 18.895 -28.047 1.00 59.47 297 LEU A C 1
ATOM 2230 O O . LEU A 1 297 ? 25.764 19.506 -27.676 1.00 59.47 297 LEU A O 1
ATOM 2234 N N . PRO A 1 298 ? 24.792 17.960 -29.011 1.00 56.62 298 PRO A N 1
ATOM 2235 C CA . PRO A 1 298 ? 25.967 17.782 -29.850 1.00 56.62 298 PRO A CA 1
ATOM 2236 C C . PRO A 1 298 ? 26.408 19.113 -30.464 1.00 56.62 298 PRO A C 1
ATOM 2238 O O . PRO A 1 298 ? 25.574 19.955 -30.821 1.00 56.62 298 PRO A O 1
ATOM 2241 N N . ALA A 1 299 ? 27.725 19.302 -30.571 1.00 53.56 299 ALA A N 1
ATOM 2242 C CA . ALA A 1 299 ? 28.369 20.553 -30.978 1.00 53.56 299 ALA A CA 1
ATOM 2243 C C . ALA A 1 299 ? 28.049 20.991 -32.427 1.00 53.56 299 ALA A C 1
ATOM 2245 O O . ALA A 1 299 ? 28.450 22.073 -32.852 1.00 53.56 299 ALA A O 1
ATOM 2246 N N . ASP A 1 300 ? 27.305 20.183 -33.173 1.00 50.00 300 ASP A N 1
ATOM 2247 C CA . ASP A 1 300 ? 27.222 20.196 -34.627 1.00 50.00 300 ASP A CA 1
ATOM 2248 C C . ASP A 1 300 ? 25.807 20.019 -35.203 1.00 50.00 300 ASP A C 1
ATOM 2250 O O . ASP A 1 300 ? 25.635 20.203 -36.406 1.00 50.00 300 ASP A O 1
ATOM 2254 N N . SER A 1 301 ? 24.760 19.829 -34.388 1.00 45.53 301 SER A N 1
ATOM 2255 C CA . SER A 1 301 ? 23.383 19.610 -34.897 1.00 45.53 301 SER A CA 1
ATOM 2256 C C . SER A 1 301 ? 22.772 20.763 -35.724 1.00 45.53 301 SER A C 1
ATOM 2258 O O . SER A 1 301 ? 21.713 20.595 -36.324 1.00 45.53 301 SER A O 1
ATOM 2260 N N . MET A 1 302 ? 23.421 21.933 -35.799 1.00 42.19 302 MET A N 1
ATOM 2261 C CA . MET A 1 302 ? 22.958 23.083 -36.595 1.00 42.19 302 MET A CA 1
ATOM 2262 C C . MET A 1 302 ? 24.047 23.805 -37.411 1.00 42.19 302 MET A C 1
ATOM 2264 O O . MET A 1 302 ? 23.797 24.904 -37.903 1.00 42.19 302 MET A O 1
ATOM 2268 N N . GLY A 1 303 ? 25.255 23.245 -37.563 1.00 40.28 303 GLY A N 1
ATOM 2269 C CA . GLY A 1 303 ? 26.289 23.826 -38.443 1.00 40.28 303 GLY A CA 1
ATOM 2270 C C . GLY A 1 303 ? 26.682 25.291 -38.158 1.00 40.28 303 GLY A C 1
ATOM 2271 O O . GLY A 1 303 ? 27.199 25.974 -39.039 1.00 40.28 303 GLY A O 1
ATOM 2272 N N . GLY A 1 304 ? 26.432 25.800 -36.947 1.00 37.03 304 GLY A N 1
ATOM 2273 C CA . GLY A 1 304 ? 26.625 27.206 -36.586 1.00 37.03 304 GLY A CA 1
ATOM 2274 C C . GLY A 1 304 ? 27.471 27.361 -35.327 1.00 37.03 304 GLY A C 1
ATOM 2275 O O . GLY A 1 304 ? 27.104 26.831 -34.277 1.00 37.03 304 GLY A O 1
ATOM 2276 N N . LEU A 1 305 ? 28.580 28.098 -35.475 1.00 37.44 305 LEU A N 1
ATOM 2277 C CA . LEU A 1 305 ? 29.620 28.438 -34.496 1.00 37.44 305 LEU A CA 1
ATOM 2278 C C . LEU A 1 305 ? 29.320 28.070 -33.030 1.00 37.44 305 LEU A C 1
ATOM 2280 O O . LEU A 1 305 ? 28.397 28.584 -32.390 1.00 37.44 305 LEU A O 1
ATOM 2284 N N . ALA A 1 306 ? 30.220 27.255 -32.486 1.00 37.84 306 ALA A N 1
ATOM 2285 C CA . ALA A 1 306 ? 30.465 27.085 -31.068 1.00 37.84 306 ALA A CA 1
ATOM 2286 C C . ALA A 1 306 ? 30.768 28.441 -30.400 1.00 37.84 306 ALA A C 1
ATOM 2288 O O . ALA A 1 306 ? 31.909 28.895 -30.348 1.00 37.84 306 ALA A O 1
ATOM 2289 N N . THR A 1 307 ? 29.743 29.098 -29.864 1.00 40.84 307 THR A N 1
ATOM 2290 C CA . THR A 1 307 ? 29.925 29.977 -28.712 1.00 40.84 307 THR A CA 1
ATOM 2291 C C . THR A 1 307 ? 29.956 29.091 -27.472 1.00 40.84 307 THR A C 1
ATOM 2293 O O . THR A 1 307 ? 29.119 28.205 -27.319 1.00 40.84 307 THR A O 1
ATOM 2296 N N . MET A 1 308 ? 30.971 29.293 -26.631 1.00 41.16 308 MET A N 1
ATOM 2297 C CA . MET A 1 308 ? 31.298 28.545 -25.409 1.00 41.16 308 MET A CA 1
ATOM 2298 C C . MET A 1 308 ? 30.217 28.666 -24.313 1.00 41.16 308 MET A C 1
ATOM 2300 O O . MET A 1 308 ? 30.472 29.160 -23.220 1.00 41.16 308 MET A O 1
ATOM 2304 N N . GLY A 1 309 ? 28.990 28.254 -24.607 1.00 48.88 309 GLY A N 1
ATOM 2305 C CA . GLY A 1 309 ? 27.887 28.166 -23.663 1.00 48.88 309 GLY A CA 1
ATOM 2306 C C . GLY A 1 309 ? 27.290 26.773 -23.748 1.00 48.88 309 GLY A C 1
ATOM 2307 O O . GLY A 1 309 ? 27.111 26.243 -24.841 1.00 48.88 309 GLY A O 1
ATOM 2308 N N . PHE A 1 310 ? 27.012 26.169 -22.598 1.00 51.47 310 PHE A N 1
ATOM 2309 C CA . PHE A 1 310 ? 26.339 24.880 -22.482 1.00 51.47 310 PHE A CA 1
ATOM 2310 C C . PHE A 1 310 ? 25.014 24.929 -23.268 1.00 51.47 310 PHE A C 1
ATOM 2312 O O . PHE A 1 310 ? 24.039 25.528 -22.816 1.00 51.47 310 PHE A O 1
ATOM 2319 N N . LYS A 1 311 ? 24.983 24.381 -24.489 1.00 58.19 311 LYS A N 1
ATOM 2320 C CA . LYS A 1 311 ? 23.763 24.336 -25.298 1.00 58.19 311 LYS A CA 1
ATOM 2321 C C . LYS A 1 311 ? 22.954 23.132 -24.827 1.00 58.19 311 LYS A C 1
ATOM 2323 O O . LYS A 1 311 ? 23.268 22.024 -25.220 1.00 58.19 311 LYS A O 1
ATOM 2328 N N . GLY A 1 312 ? 21.984 23.316 -23.936 1.00 59.59 312 GLY A N 1
ATOM 2329 C CA . GLY A 1 312 ? 21.083 22.236 -23.508 1.00 59.59 312 GLY A CA 1
ATOM 2330 C C . GLY A 1 312 ? 19.947 22.002 -24.505 1.00 59.59 312 GLY A C 1
ATOM 2331 O O . GLY A 1 312 ? 19.570 22.928 -25.230 1.00 59.59 312 GLY A O 1
ATOM 2332 N N . TRP A 1 313 ? 19.369 20.796 -24.533 1.00 60.34 313 TRP A N 1
ATOM 2333 C CA . TRP A 1 313 ? 18.112 20.581 -25.262 1.00 60.34 313 TRP A CA 1
ATOM 2334 C C . TRP A 1 313 ? 17.029 21.535 -24.732 1.00 60.34 313 TRP A C 1
ATOM 2336 O O . TRP A 1 313 ? 16.930 21.677 -23.512 1.00 60.34 313 TRP A O 1
ATOM 2346 N N . PRO A 1 314 ? 16.183 22.143 -25.589 1.00 56.56 314 PRO A N 1
ATOM 2347 C CA . PRO A 1 314 ? 15.155 23.098 -25.156 1.00 56.56 314 PRO A CA 1
ATOM 2348 C C . PRO A 1 314 ? 14.128 22.524 -24.164 1.00 56.56 314 PRO A C 1
ATOM 2350 O O . PRO A 1 314 ? 13.443 23.272 -23.476 1.00 56.56 314 PRO A O 1
ATOM 2353 N N . THR A 1 315 ? 14.020 21.198 -24.099 1.00 55.00 315 THR A N 1
ATOM 2354 C CA . THR A 1 315 ? 13.163 20.444 -23.176 1.00 55.00 315 THR A CA 1
ATOM 2355 C C . THR A 1 315 ? 13.885 19.989 -21.902 1.00 55.00 315 THR A C 1
ATOM 2357 O O . THR A 1 315 ? 13.272 19.320 -21.078 1.00 55.00 315 THR A O 1
ATOM 2360 N N . SER A 1 316 ? 15.171 20.315 -21.724 1.00 57.94 316 SER A N 1
ATOM 2361 C CA . SER A 1 316 ? 15.934 19.932 -20.527 1.00 57.94 316 SER A CA 1
ATOM 2362 C C . SER A 1 316 ? 15.441 20.709 -19.299 1.00 57.94 316 SER A C 1
ATOM 2364 O O . SER A 1 316 ? 15.417 21.946 -19.338 1.00 57.94 316 SER A O 1
ATOM 2366 N N . PRO A 1 317 ? 15.082 20.040 -18.190 1.00 54.19 317 PRO A N 1
ATOM 2367 C CA . PRO A 1 317 ? 14.724 20.727 -16.953 1.00 54.19 317 PRO A CA 1
ATOM 2368 C C . PRO A 1 317 ? 15.866 21.608 -16.442 1.00 54.19 317 PRO A C 1
ATOM 2370 O O . PRO A 1 317 ? 17.026 21.213 -16.446 1.00 54.19 317 PRO A O 1
ATOM 2373 N N . GLY A 1 318 ? 15.546 22.832 -16.016 1.00 55.34 318 GLY A N 1
ATOM 2374 C CA . GLY A 1 318 ? 16.512 23.749 -15.394 1.00 55.34 318 GLY A CA 1
ATOM 2375 C C . GLY A 1 318 ? 17.508 24.437 -16.332 1.00 55.34 318 GLY A C 1
ATOM 2376 O O . GLY A 1 318 ? 18.204 25.349 -15.890 1.00 55.34 318 GLY A O 1
ATOM 2377 N N . LEU A 1 319 ? 17.546 24.081 -17.616 1.00 55.41 319 LEU A N 1
ATOM 2378 C CA . LEU A 1 319 ? 18.378 24.755 -18.610 1.00 55.41 319 LEU A CA 1
ATOM 2379 C C . LEU A 1 319 ? 17.561 25.808 -19.354 1.00 55.41 319 LEU A C 1
ATOM 2381 O O . LEU A 1 319 ? 16.530 25.518 -19.958 1.00 55.41 319 LEU A O 1
ATOM 2385 N N . LEU A 1 320 ? 18.041 27.053 -19.332 1.00 54.94 320 LEU A N 1
ATOM 2386 C CA . LEU A 1 320 ? 17.550 28.060 -20.264 1.00 54.94 320 LEU A CA 1
ATOM 2387 C C . LEU A 1 320 ? 18.016 27.658 -21.671 1.00 54.94 320 LEU A C 1
ATOM 2389 O O . LEU A 1 320 ? 19.219 27.445 -21.860 1.00 54.94 320 LEU A O 1
ATOM 2393 N N . PRO A 1 321 ? 17.106 27.535 -22.653 1.00 52.19 321 PRO A N 1
ATOM 2394 C CA . PRO A 1 321 ? 17.491 27.214 -24.019 1.00 52.19 321 PRO A CA 1
ATOM 2395 C C . PRO A 1 321 ? 18.516 28.251 -24.511 1.00 52.19 321 PRO A C 1
ATOM 2397 O O . PRO A 1 321 ? 18.321 29.453 -24.307 1.00 52.19 321 PRO A O 1
ATOM 2400 N N . PRO A 1 322 ? 19.618 27.832 -25.151 1.00 45.88 322 PRO A N 1
ATOM 2401 C CA . PRO A 1 322 ? 20.572 28.771 -25.727 1.00 45.88 322 PRO A CA 1
ATOM 2402 C C . PRO A 1 322 ? 19.903 29.582 -26.854 1.00 45.88 322 PRO A C 1
ATOM 2404 O O . PRO A 1 322 ? 19.463 29.025 -27.859 1.00 45.88 322 PRO A O 1
ATOM 2407 N N . GLY A 1 323 ? 19.860 30.910 -26.701 1.00 51.28 323 GLY A N 1
ATOM 2408 C CA . GLY A 1 323 ? 19.319 31.852 -27.693 1.00 51.28 323 GLY A CA 1
ATOM 2409 C C . GLY A 1 323 ? 17.899 32.366 -27.398 1.00 51.28 323 GLY A C 1
ATOM 2410 O O . GLY A 1 323 ? 17.271 32.004 -26.412 1.00 51.28 323 GLY A O 1
ATOM 2411 N N . LEU A 1 324 ? 17.382 33.236 -28.275 1.00 48.91 324 LEU A N 1
ATOM 2412 C CA . LEU A 1 324 ? 16.039 33.853 -28.215 1.00 48.91 324 LEU A CA 1
ATOM 2413 C C . LEU A 1 324 ? 14.905 32.868 -28.579 1.00 48.91 324 LEU A C 1
ATOM 2415 O O . LEU A 1 324 ? 13.933 33.247 -29.232 1.00 48.91 324 LEU A O 1
ATOM 2419 N N . ASN A 1 325 ? 15.016 31.587 -28.218 1.00 50.84 325 ASN A N 1
ATOM 2420 C CA . ASN A 1 325 ? 13.970 30.615 -28.527 1.00 50.84 325 ASN A CA 1
ATOM 2421 C C . ASN A 1 325 ? 12.857 30.672 -27.468 1.00 50.84 325 ASN A C 1
ATOM 2423 O O . ASN A 1 325 ? 12.782 29.847 -26.557 1.00 50.84 325 ASN A O 1
ATOM 2427 N N . TRP A 1 326 ? 12.002 31.693 -27.586 1.00 52.62 326 TRP A N 1
ATOM 2428 C CA . TRP A 1 326 ? 10.932 32.014 -26.633 1.00 52.62 326 TRP A CA 1
ATOM 2429 C C . TRP A 1 326 ? 9.940 30.867 -26.387 1.00 52.62 326 TRP A C 1
ATOM 2431 O O . TRP A 1 326 ? 9.298 30.825 -25.340 1.00 52.62 326 TRP A O 1
ATOM 2441 N N . GLN A 1 327 ? 9.838 29.910 -27.313 1.00 50.47 327 GLN A N 1
ATOM 2442 C CA . GLN A 1 327 ? 8.943 28.754 -27.204 1.00 50.47 327 GLN A CA 1
ATOM 2443 C C . GLN A 1 327 ? 9.389 27.733 -26.149 1.00 50.47 327 GLN A C 1
ATOM 2445 O O . GLN A 1 327 ? 8.566 26.967 -25.660 1.00 50.47 327 GLN A O 1
ATOM 2450 N N . ALA A 1 328 ? 10.665 27.744 -25.763 1.00 53.38 328 ALA A N 1
ATOM 2451 C CA . ALA A 1 328 ? 11.222 26.844 -24.757 1.00 53.38 328 ALA A CA 1
ATOM 2452 C C . ALA A 1 328 ? 11.389 27.504 -23.376 1.00 53.38 328 ALA A C 1
ATOM 2454 O O . ALA A 1 328 ? 11.929 26.893 -22.467 1.00 53.38 328 ALA A O 1
ATOM 2455 N N . ILE A 1 329 ? 10.896 28.735 -23.192 1.00 59.28 329 ILE A N 1
ATOM 2456 C CA . ILE A 1 329 ? 10.840 29.435 -21.896 1.00 59.28 329 ILE A CA 1
ATOM 2457 C C . ILE A 1 329 ? 9.797 28.856 -20.917 1.00 59.28 329 ILE A C 1
ATOM 2459 O O . ILE A 1 329 ? 10.087 28.837 -19.718 1.00 59.28 329 ILE A O 1
ATOM 2463 N N . PRO A 1 330 ? 8.609 28.368 -21.344 1.00 62.84 330 PRO A N 1
ATOM 2464 C CA . PRO A 1 330 ? 7.586 27.902 -20.404 1.00 62.84 330 PRO A CA 1
ATOM 2465 C C . PRO A 1 330 ? 8.072 26.792 -19.466 1.00 62.84 330 PRO A C 1
ATOM 2467 O O . PRO A 1 330 ? 7.705 26.774 -18.294 1.00 62.84 330 PRO A O 1
ATOM 2470 N N . TYR A 1 331 ? 8.931 25.897 -19.955 1.00 56.53 331 TYR A N 1
ATOM 2471 C CA . TYR A 1 331 ? 9.432 24.753 -19.197 1.00 56.53 331 TYR A CA 1
ATOM 2472 C C . TYR A 1 331 ? 10.425 25.125 -18.075 1.00 56.53 331 TYR A C 1
ATOM 2474 O O . TYR A 1 331 ? 10.133 24.811 -16.922 1.00 56.53 331 TYR A O 1
ATOM 2482 N N . PRO A 1 332 ? 11.535 25.854 -18.320 1.00 59.88 332 PRO A N 1
ATOM 2483 C CA . PRO A 1 332 ? 12.437 26.312 -17.264 1.00 59.88 332 PRO A CA 1
ATOM 2484 C C . PRO A 1 332 ? 11.766 27.298 -16.299 1.00 59.88 332 PRO A C 1
ATOM 2486 O O . PRO A 1 332 ? 12.065 27.261 -15.109 1.00 59.88 332 PRO A O 1
ATOM 2489 N N . VAL A 1 333 ? 10.818 28.129 -16.758 1.00 66.44 333 VAL A N 1
ATOM 2490 C CA . VAL A 1 333 ? 10.005 28.972 -15.860 1.00 66.44 333 VAL A CA 1
ATOM 2491 C C . VAL A 1 333 ? 9.133 28.114 -14.940 1.00 66.44 333 VAL A C 1
ATOM 2493 O O . VAL A 1 333 ? 9.067 28.388 -13.745 1.00 66.44 333 VAL A O 1
ATOM 2496 N N . SER A 1 334 ? 8.505 27.058 -15.462 1.00 63.25 334 SER A N 1
ATOM 2497 C CA . SER A 1 334 ? 7.711 26.119 -14.655 1.00 63.25 334 SER A CA 1
ATOM 2498 C C . SER A 1 334 ? 8.584 25.313 -13.687 1.00 63.25 334 SER A C 1
ATOM 2500 O O . SER A 1 334 ? 8.239 25.176 -12.519 1.00 63.25 334 SER A O 1
ATOM 2502 N N . TYR A 1 335 ? 9.758 24.851 -14.127 1.00 62.12 335 TYR A N 1
ATOM 2503 C CA . TYR A 1 335 ? 10.723 24.128 -13.293 1.00 62.12 335 TYR A CA 1
ATOM 2504 C C . TYR A 1 335 ? 11.359 25.006 -12.203 1.00 62.12 335 TYR A C 1
ATOM 2506 O O . TYR A 1 335 ? 11.609 24.536 -11.095 1.00 62.12 335 TYR A O 1
ATOM 2514 N N . GLY A 1 336 ? 11.614 26.288 -12.483 1.00 66.19 336 GLY A N 1
ATOM 2515 C CA . GLY A 1 336 ? 12.066 27.266 -11.487 1.00 66.19 336 GLY A CA 1
ATOM 2516 C C . GLY A 1 336 ? 10.987 27.620 -10.460 1.00 66.19 336 GLY A C 1
ATOM 2517 O O . GLY A 1 336 ? 11.305 28.025 -9.349 1.00 66.19 336 GLY A O 1
ATOM 2518 N N . ARG A 1 337 ? 9.712 27.412 -10.807 1.00 64.81 337 ARG A N 1
ATOM 2519 C CA . ARG A 1 337 ? 8.554 27.537 -9.911 1.00 64.81 337 ARG A CA 1
ATOM 2520 C C . ARG A 1 337 ? 8.208 26.235 -9.181 1.00 64.81 337 ARG A C 1
ATOM 2522 O O . ARG A 1 337 ? 7.173 26.177 -8.525 1.00 64.81 337 ARG A O 1
ATOM 2529 N N . ARG A 1 338 ? 9.043 25.190 -9.265 1.00 59.41 338 ARG A N 1
ATOM 2530 C CA . ARG A 1 338 ? 8.767 23.899 -8.603 1.00 59.41 338 ARG A CA 1
ATOM 2531 C C . ARG A 1 338 ? 8.656 24.008 -7.081 1.00 59.41 338 ARG A C 1
ATOM 2533 O O . ARG A 1 338 ? 7.916 23.239 -6.481 1.00 59.41 338 ARG A O 1
ATOM 2540 N N . ASP A 1 339 ? 9.321 24.999 -6.487 1.00 57.56 339 ASP A N 1
ATOM 2541 C CA . ASP A 1 339 ? 9.226 25.292 -5.051 1.00 57.56 339 ASP A CA 1
ATOM 2542 C C . ASP A 1 339 ? 7.847 25.867 -4.662 1.00 57.56 339 ASP A C 1
ATOM 2544 O O . ASP A 1 339 ? 7.516 25.945 -3.483 1.00 57.56 339 ASP A O 1
ATOM 2548 N N . SER A 1 340 ? 7.023 26.242 -5.647 1.00 54.16 340 SER A N 1
ATOM 2549 C CA . SER A 1 340 ? 5.663 26.767 -5.489 1.00 54.16 340 SER A CA 1
ATOM 2550 C C . SER A 1 340 ? 4.605 25.897 -6.183 1.00 54.16 340 SER A C 1
ATOM 2552 O O . SER A 1 340 ? 3.638 26.426 -6.722 1.00 54.16 340 SER A O 1
ATOM 2554 N N . CYS A 1 341 ? 4.782 24.573 -6.123 1.00 56.09 341 CYS A N 1
ATOM 2555 C CA . CYS A 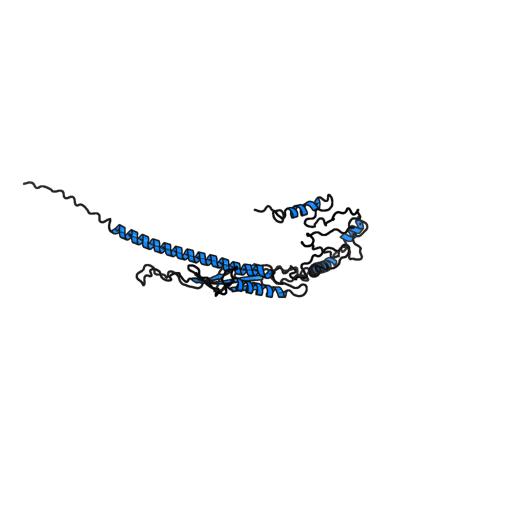1 341 ? 3.847 23.529 -6.565 1.00 56.09 341 CYS A CA 1
ATOM 2556 C C . CYS A 1 341 ? 3.958 23.065 -8.025 1.00 56.09 341 CYS A C 1
ATOM 2558 O O . CYS A 1 341 ? 4.210 23.822 -8.962 1.00 56.09 341 CYS A O 1
ATOM 2560 N N . PHE A 1 342 ? 3.818 21.747 -8.199 1.00 41.47 342 PHE A N 1
ATOM 2561 C CA . PHE A 1 342 ? 4.082 21.027 -9.444 1.00 41.47 342 PHE A CA 1
ATOM 2562 C C . PHE A 1 342 ? 2.926 21.212 -10.450 1.00 41.47 342 PHE A C 1
ATOM 2564 O O . PHE A 1 342 ? 1.759 21.151 -10.074 1.00 41.47 342 PHE A O 1
ATOM 2571 N N . LEU A 1 343 ? 3.254 21.403 -11.737 1.00 42.84 343 LEU A N 1
ATOM 2572 C CA . LEU A 1 343 ? 2.319 21.502 -12.881 1.00 42.84 343 LEU A CA 1
ATOM 2573 C C . LEU A 1 343 ? 1.405 22.742 -12.943 1.00 42.84 343 LEU A C 1
ATOM 2575 O O . LEU A 1 343 ? 0.316 22.683 -13.506 1.00 42.84 343 LEU A O 1
ATOM 2579 N N . GLY A 1 344 ? 1.870 23.896 -12.458 1.00 42.53 344 GLY A N 1
ATOM 2580 C CA . GLY A 1 344 ? 1.264 25.187 -12.816 1.00 42.53 344 GLY A CA 1
ATOM 2581 C C . GLY A 1 344 ? -0.089 25.495 -12.166 1.00 42.53 344 GLY A C 1
ATOM 2582 O O . GLY A 1 344 ? -0.737 26.454 -12.577 1.00 42.53 344 GLY A O 1
ATOM 2583 N N . ASN A 1 345 ? -0.491 24.732 -11.150 1.00 42.94 345 ASN A N 1
ATOM 2584 C CA . ASN A 1 345 ? -1.620 25.081 -10.294 1.00 42.94 345 ASN A CA 1
ATOM 2585 C C . ASN A 1 345 ? -1.136 25.842 -9.054 1.00 42.94 345 ASN A C 1
ATOM 2587 O O . ASN A 1 345 ? -0.098 25.507 -8.482 1.00 42.94 345 ASN A O 1
ATOM 2591 N N . GLU A 1 346 ? -1.906 26.846 -8.633 1.00 42.97 346 GLU A N 1
ATOM 2592 C CA . GLU A 1 346 ? -1.733 27.483 -7.326 1.00 42.97 346 GLU A CA 1
ATOM 2593 C C . GLU A 1 346 ? -2.045 26.454 -6.230 1.00 42.97 346 GLU A C 1
ATOM 2595 O O . GLU A 1 346 ? -3.074 25.774 -6.281 1.00 42.97 346 GLU A O 1
ATOM 2600 N N . CYS A 1 347 ? -1.144 26.300 -5.260 1.00 54.38 347 CYS A N 1
ATOM 2601 C CA . CYS A 1 347 ? -1.435 25.497 -4.077 1.00 54.38 347 CYS A CA 1
ATOM 2602 C C . CYS A 1 347 ? -2.428 26.209 -3.147 1.00 54.38 347 CYS A C 1
ATOM 2604 O O . CYS A 1 347 ? -2.395 27.439 -3.075 1.00 54.38 347 CYS A O 1
ATOM 2606 N N . PRO A 1 348 ? -3.272 25.452 -2.422 1.00 52.81 348 PRO A N 1
ATOM 2607 C CA . PRO A 1 348 ? -4.076 25.983 -1.326 1.00 52.81 348 PRO A CA 1
ATOM 2608 C C . PRO A 1 348 ? -3.235 26.463 -0.137 1.00 52.81 348 PRO A C 1
ATOM 2610 O O . PRO A 1 348 ? -2.135 25.902 0.090 1.00 52.81 348 PRO A O 1
#

Organism: Myxococcus xanthus (strain DK1622) (NCBI:txid246197)

Sequence (348 aa):
MHRATGEGRDMELSPSRRTQRGQAMVEMAIGSLVFITILLFVIHFAEVSFLSVKVTEAAHSALLEAPGHKLHEWPNDSSPSSAAAERAGQDAAMRYRDFDSRTTTNSAGVITLALTRTDGMQVSCTQGGPTFDPHPVFTSVAYRDGGGISCTAQADLTAFRIPQRVAQRESGGFFQAEHYRMLPIRVCAMGRAQGGNCTGRLTSMLDDWGLTGSGESGSCPIIPDIPAPCPLNLPYWGMASSVYGVSLMVNAFGPDFSASRLAQTVVGGLPLPFFFGAENMFWMSAVGEEAFFGQPLPADSMGGLATMGFKGWPTSPGLLPPGLNWQAIPYPVSYGRRDSCFLGNECP

Secondary structure (DSSP, 8-state):
----------------SSHHHHHHHHHHHHHHHHHHHHHHHHHHHHHHHHHHHHHHHHHHHHHHHGGGS---BTTTB-THHHHHHHHHHHHHHHHTTTS-SS---SS-S-EE-SSEEEEEEEEEEEE-S------TTTTTTT------EEEEEEEEEEE-SS-S-SSBGGGT-SBSS-S-----EEEESSS--BTTB----EEE---TTS--STTSSS-B---TT--PPPTT-HHHHHHHHHHHHHHHHHHTTS-TTHHHHHHHHHHSS-SS-TTTTGGG-----B--GGGTT--BPPTTTT-----SS--B-TTSTTPPPSSS-GGGSHHHHHHHTGGG-GGGPPP-

Foldseek 3Di:
DDDDDDDDDDPPPPPPPPVVVVVVVVCVVVVVVVVVLVVLVVQVVVVLVVLLQLQLVLQVQLQVQLLVWQQADPPPTRVVSFVSQAVSQVVSCQCCQLSDNPDNDPDQNWDDDPFKIKGDKGKGKGQAADWPPPDVQQQVNQFDTSHWMKMKIKIKMWGDPDQQADQDVVVVGDDPHGSDDTDIAIRISDDGDDPNDHPDIDTDHHPSPDDSDPQAPFWQAWDPLDLDQRPSHNRVSVSVVSSLVRVCVVCVVDPPCPVVVVCCVPVVHQLHDVVQVRPSGDTDGGGDVVVPQWHADPPPSPPDDDDPDRQTDLQRELDDHPDPPVVSVVRNVQSVCVVQPHDPDGDD